Protein AF-A0A094KIZ7-F1 (afdb_monomer_lite)

Secondary structure (DSSP, 8-state):
--PPPPPS-TT------SSPP---------SPPP----HHHHHHHHHHHHHHHHHHHHHSPP-STT----EEEEEEB-TT--HHHHHHHHHHHH-PEEEEEETTTEEEEEES-TT-HHHHHHHHHHHH-SPBPTTTSSBPS--TTGGGGGB-GGG-EE--SGGG--HHHHHHH-TTSTTS-TTS-----------SSHHHHHHHHHHHHHHHHHTPPTT-----

pLDDT: mean 80.44, std 15.47, range [33.44, 98.19]

Sequence (224 aa):
MANGPESAYPHLPLLREERSAERRKKKGFSGNRPDRGDRSVFSPQLEAAAERLITECKSRPVPCQGVQPHLVFRIPYAEGASAEQLIESLQRQTGLEIVSVEPDNAVVAFRTDVDLQEFNSAIDTYKKGPRIKPKTGMPYLSTQMDFLEYIEPERMCLWKKEDRIGSRLMELIGPSGARIGMAERYVVEVELWHPGGTERASSFLNDVRHLVETDRREGERVLV

Foldseek 3Di:
DDDDDDDPDPPDPPDDDPDDPDPPPDDDWFFDQDCQDDLVRNLVLLVVLLVVQLVVQVPDPQLDPPDQDWFKKKWAFDPRTDPVVLQVLCVVQQVWDWDDQDPRRITITIDRDSNSVRNNVLSVVVSVPFDQDPVPRHGDPHDSSSSCSRTDSVPMDTCDPLNVQDPVNCVVQNSNSVNVPPPDDDDDDDDDDQPPDPVVNVVVVVRVVVSCVVPDDPPDDDDD

Radius of gyration: 24.17 Å; chains: 1; bounding box: 70×40×62 Å

Structure (mmCIF, N/CA/C/O backbone):
data_AF-A0A094KIZ7-F1
#
_entry.id   AF-A0A094KIZ7-F1
#
loop_
_atom_site.group_PDB
_atom_site.id
_atom_site.type_symbol
_atom_site.label_atom_id
_atom_site.label_alt_id
_atom_site.label_comp_id
_atom_site.label_asym_id
_atom_site.label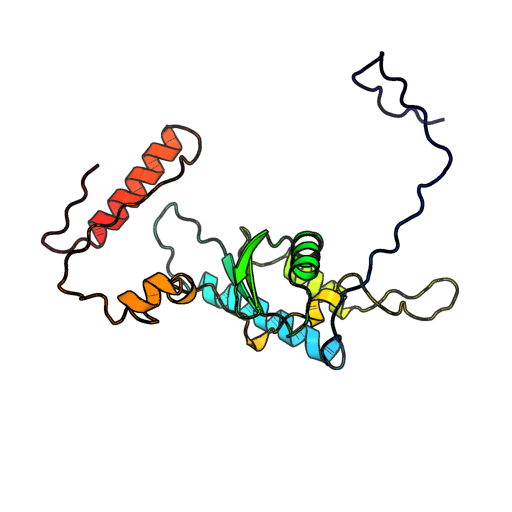_entity_id
_atom_site.label_seq_id
_atom_site.pdbx_PDB_ins_code
_atom_site.Cartn_x
_atom_site.Cartn_y
_atom_site.Cartn_z
_atom_site.occupancy
_atom_site.B_iso_or_equiv
_atom_site.auth_seq_id
_atom_site.auth_comp_id
_atom_site.auth_asym_id
_atom_site.auth_atom_id
_atom_site.pdbx_PDB_model_num
ATOM 1 N N . MET A 1 1 ? 41.593 22.708 -5.404 1.00 33.44 1 MET A N 1
ATOM 2 C CA . MET A 1 1 ? 41.810 22.367 -3.983 1.00 33.44 1 MET A CA 1
ATOM 3 C C . MET A 1 1 ? 40.535 22.737 -3.249 1.00 33.44 1 MET A C 1
ATOM 5 O O . MET A 1 1 ? 40.178 23.904 -3.279 1.00 33.44 1 MET A O 1
ATOM 9 N N . ALA A 1 2 ? 39.790 21.764 -2.729 1.00 34.88 2 ALA A N 1
ATOM 10 C CA . ALA A 1 2 ? 38.530 22.005 -2.027 1.00 34.88 2 ALA A CA 1
ATOM 11 C C . ALA A 1 2 ? 38.592 21.284 -0.678 1.00 34.88 2 ALA A C 1
ATOM 13 O O . ALA A 1 2 ? 38.771 20.066 -0.642 1.00 34.88 2 ALA A O 1
ATOM 14 N N . ASN A 1 3 ? 38.511 22.062 0.401 1.00 38.62 3 ASN A N 1
ATOM 15 C CA . ASN A 1 3 ? 38.530 21.590 1.781 1.00 38.62 3 ASN A CA 1
ATOM 16 C C . ASN A 1 3 ? 37.187 20.926 2.111 1.00 38.62 3 ASN A C 1
ATOM 18 O O . ASN A 1 3 ? 36.134 21.539 1.944 1.00 38.62 3 ASN A O 1
ATOM 22 N N . GLY A 1 4 ? 37.233 19.664 2.543 1.00 44.78 4 GLY A N 1
ATOM 23 C CA . GLY A 1 4 ? 36.089 18.969 3.136 1.00 44.78 4 GLY A CA 1
ATOM 24 C C . GLY A 1 4 ? 35.886 19.380 4.602 1.00 44.78 4 GLY A C 1
ATOM 25 O O . GLY A 1 4 ? 36.808 19.932 5.200 1.00 44.78 4 GLY A O 1
ATOM 26 N N . PRO A 1 5 ? 34.696 19.133 5.178 1.00 48.91 5 PRO A N 1
ATOM 27 C CA . PRO A 1 5 ? 34.354 19.588 6.521 1.00 48.91 5 PRO A CA 1
ATOM 28 C C . PRO A 1 5 ? 35.201 18.872 7.584 1.00 48.91 5 PRO A C 1
ATOM 30 O O . PRO A 1 5 ? 35.292 17.643 7.598 1.00 48.91 5 PRO A O 1
ATOM 33 N N . GLU A 1 6 ? 35.825 19.664 8.458 1.00 51.62 6 GLU A N 1
ATOM 34 C CA . GLU A 1 6 ? 36.599 19.217 9.618 1.00 51.62 6 GLU A CA 1
ATOM 35 C C . GLU A 1 6 ? 35.746 18.347 10.552 1.00 51.62 6 GLU A C 1
ATOM 37 O O . GLU A 1 6 ? 34.624 18.691 10.921 1.00 51.62 6 GLU A O 1
ATOM 42 N N . SER A 1 7 ? 36.289 17.179 10.899 1.00 51.28 7 SER A N 1
ATOM 43 C CA . SER A 1 7 ? 35.605 16.140 11.664 1.00 51.28 7 SER A CA 1
ATOM 44 C C . SER A 1 7 ? 35.677 16.405 13.170 1.00 51.28 7 SER A C 1
ATOM 46 O O . SER A 1 7 ? 36.729 16.768 13.695 1.00 51.28 7 SER A O 1
ATOM 48 N N . ALA A 1 8 ? 34.579 16.132 13.874 1.00 55.69 8 ALA A N 1
ATOM 49 C CA . ALA A 1 8 ? 34.400 16.310 15.315 1.00 55.69 8 ALA A CA 1
ATOM 50 C C . ALA A 1 8 ? 35.270 15.407 16.226 1.00 55.69 8 ALA A C 1
ATOM 52 O O . ALA A 1 8 ? 35.048 15.384 17.434 1.00 55.69 8 ALA A O 1
ATOM 53 N N . TYR A 1 9 ? 36.257 14.669 15.701 1.00 60.81 9 TYR A N 1
ATOM 54 C CA . TYR A 1 9 ? 37.086 13.748 16.492 1.00 60.81 9 TYR A CA 1
ATOM 55 C C . TYR A 1 9 ? 38.559 13.764 16.037 1.00 60.81 9 TYR A C 1
ATOM 57 O O . TYR A 1 9 ? 38.965 12.941 15.217 1.00 60.81 9 TYR A O 1
ATOM 65 N N . PRO A 1 10 ? 39.402 14.664 16.583 1.00 61.09 10 PRO A N 1
ATOM 66 C CA . PRO A 1 10 ? 40.800 14.834 16.158 1.00 61.09 10 PRO A CA 1
ATOM 67 C C . PRO A 1 10 ? 41.722 13.637 16.458 1.00 61.09 10 PRO A C 1
ATOM 69 O O . PRO A 1 10 ? 42.856 13.606 15.991 1.00 61.09 10 PRO A O 1
ATOM 72 N N . HIS A 1 11 ? 41.258 12.644 17.222 1.00 67.75 11 HIS A N 1
ATOM 73 C CA . HIS A 1 11 ? 42.015 11.434 17.564 1.00 67.75 11 HIS A CA 1
ATOM 74 C C . HIS A 1 11 ? 41.743 10.245 16.628 1.00 67.75 11 HIS A C 1
ATOM 76 O O . HIS A 1 11 ? 42.352 9.191 16.798 1.00 67.75 11 HIS A O 1
ATOM 82 N N . LEU A 1 12 ? 40.839 10.390 15.653 1.00 52.38 12 LEU A N 1
ATOM 83 C CA . LEU A 1 12 ? 40.507 9.334 14.701 1.00 52.38 12 LEU A CA 1
ATOM 84 C C . LEU A 1 12 ? 40.938 9.765 13.287 1.00 52.38 12 LEU A C 1
ATOM 86 O O . LEU A 1 12 ? 40.145 10.359 12.555 1.00 52.38 12 LEU A O 1
ATOM 90 N N . PRO A 1 13 ? 42.196 9.521 12.872 1.00 61.00 13 PRO A N 1
ATOM 91 C CA . PRO A 1 13 ? 42.619 9.821 11.511 1.00 61.00 13 PRO A CA 1
ATOM 92 C C . PRO A 1 13 ? 41.894 8.879 10.543 1.00 61.00 13 PRO A C 1
ATOM 94 O O . PRO A 1 13 ? 42.267 7.718 10.375 1.00 61.00 13 PRO A O 1
ATOM 97 N N . LEU A 1 14 ? 40.827 9.372 9.912 1.00 60.97 14 LEU A N 1
ATOM 98 C CA . LEU A 1 14 ? 40.127 8.656 8.849 1.00 60.97 14 LEU A CA 1
ATOM 99 C C . LEU A 1 14 ? 41.016 8.645 7.600 1.00 60.97 14 LEU A C 1
ATOM 101 O O . LEU A 1 14 ? 41.070 9.614 6.841 1.00 60.97 14 LEU A O 1
ATOM 105 N N . LEU A 1 15 ? 41.741 7.547 7.398 1.00 64.50 15 LEU A N 1
ATOM 106 C CA . LEU A 1 15 ? 42.527 7.321 6.190 1.00 64.50 15 LEU A CA 1
ATOM 107 C C . LEU A 1 15 ? 41.583 6.980 5.033 1.00 64.50 15 LEU A C 1
ATOM 109 O O . LEU A 1 15 ? 40.761 6.069 5.123 1.00 64.50 15 LEU A O 1
ATOM 113 N N . ARG A 1 16 ? 41.691 7.734 3.937 1.00 51.69 16 ARG A N 1
ATOM 114 C CA . ARG A 1 16 ? 40.896 7.504 2.730 1.00 51.69 16 ARG A CA 1
ATOM 115 C C . ARG A 1 16 ? 41.417 6.256 2.022 1.00 51.69 16 ARG A C 1
ATOM 117 O O . ARG A 1 16 ? 42.537 6.248 1.523 1.00 51.69 16 ARG A O 1
ATOM 124 N N . GLU A 1 17 ? 40.602 5.213 1.976 1.00 61.97 17 GLU A N 1
ATOM 125 C CA . GLU A 1 17 ? 40.929 3.979 1.267 1.00 61.97 17 GLU A CA 1
ATOM 126 C C . GLU A 1 17 ? 40.871 4.221 -0.255 1.00 61.97 17 GLU A C 1
ATOM 128 O O . GLU A 1 17 ? 39.842 4.635 -0.791 1.00 61.97 17 GLU A O 1
ATOM 133 N N . GLU A 1 18 ? 41.986 4.016 -0.969 1.00 62.28 18 GLU A N 1
ATOM 134 C CA . GLU A 1 18 ? 42.069 4.255 -2.426 1.00 62.28 18 GLU A CA 1
ATOM 135 C C . GLU A 1 18 ? 41.349 3.184 -3.259 1.00 62.28 18 GLU A C 1
ATOM 137 O O . GLU A 1 18 ? 41.090 3.370 -4.451 1.00 62.28 18 GLU A O 1
ATOM 142 N N . ARG A 1 19 ? 40.995 2.052 -2.645 1.00 46.03 19 ARG A N 1
ATOM 143 C CA . ARG A 1 19 ? 40.239 0.989 -3.302 1.00 46.03 19 ARG A CA 1
ATOM 144 C C . ARG A 1 19 ? 38.755 1.198 -3.050 1.00 46.03 19 ARG A C 1
ATOM 146 O O . ARG A 1 19 ? 38.287 1.134 -1.921 1.00 46.03 19 ARG A O 1
ATOM 153 N N . SER A 1 20 ? 37.995 1.391 -4.127 1.00 53.28 20 SER A N 1
ATOM 154 C CA . SER A 1 20 ? 36.547 1.197 -4.053 1.00 53.28 20 SER A CA 1
ATOM 155 C C . SER A 1 20 ? 36.292 -0.248 -3.632 1.00 53.28 20 SER A C 1
ATOM 157 O O . SER A 1 20 ? 36.734 -1.163 -4.330 1.00 53.28 20 SER A O 1
ATOM 159 N N . ALA A 1 21 ? 35.610 -0.451 -2.502 1.00 53.03 21 ALA A N 1
ATOM 160 C CA . ALA A 1 21 ? 35.197 -1.779 -2.062 1.00 53.03 21 ALA A CA 1
ATOM 161 C C . ALA A 1 21 ? 34.508 -2.524 -3.215 1.00 53.03 21 ALA A C 1
ATOM 163 O O . ALA A 1 21 ? 33.794 -1.906 -4.015 1.00 53.03 21 ALA A O 1
ATOM 164 N N . GLU A 1 22 ? 34.709 -3.843 -3.306 1.00 49.44 22 GLU A N 1
ATOM 165 C CA . GLU A 1 22 ? 34.009 -4.658 -4.296 1.00 49.44 22 GLU A CA 1
ATOM 166 C C . GLU A 1 22 ? 32.507 -4.399 -4.180 1.00 49.44 22 GLU A C 1
ATOM 168 O O . GLU A 1 22 ? 31.854 -4.746 -3.191 1.00 49.44 22 GLU A O 1
ATOM 173 N N . ARG A 1 23 ? 31.947 -3.742 -5.201 1.00 55.97 23 ARG A N 1
ATOM 174 C CA . ARG A 1 23 ? 30.518 -3.470 -5.258 1.00 55.97 23 ARG A CA 1
ATOM 175 C C . ARG A 1 23 ? 29.815 -4.814 -5.362 1.00 55.97 23 ARG A C 1
ATOM 177 O O . ARG A 1 23 ? 29.712 -5.369 -6.457 1.00 55.97 23 ARG A O 1
ATOM 184 N N . ARG A 1 24 ? 29.306 -5.324 -4.234 1.00 55.56 24 ARG A N 1
ATOM 185 C CA . ARG A 1 24 ? 28.417 -6.490 -4.220 1.00 55.56 24 ARG A CA 1
ATOM 186 C C . ARG A 1 24 ? 27.335 -6.238 -5.264 1.00 55.56 24 ARG A C 1
ATOM 188 O O . ARG A 1 24 ? 26.610 -5.241 -5.186 1.00 55.56 24 ARG A O 1
ATOM 195 N N . LYS A 1 25 ? 27.256 -7.101 -6.281 1.00 53.09 25 LYS A N 1
ATOM 196 C CA . LYS A 1 25 ? 26.141 -7.070 -7.229 1.00 53.09 25 LYS A CA 1
ATOM 197 C C . LYS A 1 25 ? 24.882 -7.266 -6.392 1.00 53.09 25 LYS A C 1
ATOM 199 O O . LYS A 1 25 ? 24.672 -8.360 -5.873 1.00 53.09 25 LYS A O 1
ATOM 204 N N . LYS A 1 26 ? 24.078 -6.209 -6.214 1.00 53.78 26 LYS A N 1
ATOM 205 C CA . LYS A 1 26 ? 22.728 -6.362 -5.666 1.00 53.78 26 LYS A CA 1
ATOM 206 C C . LYS A 1 26 ? 22.051 -7.419 -6.532 1.00 53.78 26 LYS A C 1
ATOM 208 O O . LYS A 1 26 ? 21.986 -7.249 -7.752 1.00 53.78 26 LYS A O 1
ATOM 213 N N . LYS A 1 27 ? 21.645 -8.535 -5.920 1.00 52.28 27 LYS A N 1
ATOM 214 C CA . LYS A 1 27 ? 20.792 -9.506 -6.600 1.00 52.28 27 LYS A CA 1
ATOM 215 C C . LYS A 1 27 ? 19.561 -8.728 -7.065 1.00 52.28 27 LYS A C 1
ATOM 217 O O . LYS A 1 27 ? 19.042 -7.907 -6.308 1.00 52.28 27 LYS A O 1
ATOM 222 N N . GLY A 1 28 ? 19.171 -8.911 -8.325 1.00 54.75 28 GLY A N 1
ATOM 223 C CA . GLY A 1 28 ? 17.897 -8.384 -8.807 1.00 54.75 28 GLY A CA 1
ATOM 224 C C . GLY A 1 28 ? 16.742 -8.955 -7.984 1.00 54.75 28 GLY A C 1
ATOM 225 O O . GLY A 1 28 ? 16.955 -9.804 -7.112 1.00 54.75 28 GLY A O 1
ATOM 226 N N . PHE A 1 29 ? 15.529 -8.496 -8.269 1.00 61.88 29 PHE A N 1
ATOM 227 C CA . PHE A 1 29 ? 14.339 -9.111 -7.697 1.00 61.88 29 PHE A CA 1
ATOM 228 C C . PHE A 1 29 ? 14.369 -10.627 -7.945 1.00 61.88 29 PHE A C 1
ATOM 230 O O . PHE A 1 29 ? 14.520 -11.065 -9.086 1.00 61.88 29 PHE A O 1
ATOM 237 N N . SER A 1 30 ? 14.335 -11.421 -6.877 1.00 56.47 30 SER A N 1
ATOM 238 C CA . SER A 1 30 ? 14.225 -12.873 -6.948 1.00 56.47 30 SER A CA 1
ATOM 239 C C . SER A 1 30 ? 12.752 -13.244 -7.085 1.00 56.47 30 SER A C 1
ATOM 241 O O . SER A 1 30 ? 11.931 -12.761 -6.307 1.00 56.47 30 SER A O 1
ATOM 243 N N . GLY A 1 31 ? 12.446 -14.090 -8.068 1.00 62.38 31 GLY A N 1
ATOM 244 C CA . GLY A 1 31 ? 11.089 -14.496 -8.441 1.00 62.38 31 GLY A CA 1
ATOM 245 C C . GLY A 1 31 ? 10.880 -14.337 -9.947 1.00 62.38 31 GLY A C 1
ATOM 246 O O . GLY A 1 31 ? 11.499 -13.471 -10.575 1.00 62.38 31 GLY A O 1
ATOM 247 N N . ASN A 1 32 ? 10.035 -15.178 -10.546 1.00 70.25 32 ASN A N 1
ATOM 248 C CA . ASN A 1 32 ? 9.650 -14.998 -11.944 1.00 70.25 32 ASN A CA 1
ATOM 249 C C . ASN A 1 32 ? 8.912 -13.664 -12.063 1.00 70.25 32 ASN A C 1
ATOM 251 O O . ASN A 1 32 ? 7.931 -13.426 -11.364 1.00 70.25 32 ASN A O 1
ATOM 255 N N . ARG A 1 33 ? 9.423 -12.775 -12.916 1.00 81.88 33 ARG A N 1
ATOM 256 C CA . ARG A 1 33 ? 8.765 -11.506 -13.223 1.00 81.88 33 ARG A CA 1
ATOM 257 C C . ARG A 1 33 ? 7.378 -11.813 -13.807 1.00 81.88 33 ARG A C 1
ATOM 259 O O . ARG A 1 33 ? 7.330 -12.563 -14.785 1.00 81.88 33 ARG A O 1
ATOM 266 N N . PRO A 1 34 ? 6.287 -11.281 -13.230 1.00 88.44 34 PRO A N 1
ATOM 267 C CA . PRO A 1 34 ? 4.955 -11.470 -13.788 1.00 88.44 34 PRO A CA 1
ATOM 268 C C . PRO A 1 34 ? 4.882 -10.926 -15.213 1.00 88.44 34 PRO A C 1
ATOM 270 O O . PRO A 1 34 ? 5.514 -9.915 -15.525 1.00 88.44 34 PRO A O 1
ATOM 273 N N . ASP A 1 35 ? 4.098 -11.575 -16.071 1.00 89.50 35 ASP A N 1
ATOM 274 C CA . ASP A 1 35 ? 3.791 -11.012 -17.381 1.00 89.50 35 ASP A CA 1
ATOM 275 C C . ASP A 1 35 ? 2.759 -9.894 -17.213 1.00 89.50 35 ASP A C 1
ATOM 277 O O . ASP A 1 35 ? 1.584 -10.134 -16.935 1.00 89.50 35 ASP A O 1
ATOM 281 N N . ARG A 1 36 ? 3.230 -8.654 -17.330 1.00 91.69 36 ARG A N 1
ATOM 282 C CA . ARG A 1 36 ? 2.403 -7.444 -17.267 1.00 91.69 36 ARG A CA 1
ATOM 283 C C . ARG A 1 36 ? 2.153 -6.836 -18.648 1.00 91.69 36 ARG A C 1
ATOM 285 O O . ARG A 1 36 ? 1.544 -5.770 -18.738 1.00 91.69 36 ARG A O 1
ATOM 292 N N . GLY A 1 37 ? 2.627 -7.485 -19.713 1.00 89.50 37 GLY A N 1
ATOM 293 C CA . GLY A 1 37 ? 2.704 -6.885 -21.038 1.00 89.50 37 GLY A CA 1
ATOM 294 C C . GLY A 1 37 ? 3.580 -5.628 -21.057 1.00 89.50 37 GLY A C 1
ATOM 295 O O . GLY A 1 37 ? 4.563 -5.505 -20.322 1.00 89.50 37 GLY A O 1
ATOM 296 N N . ASP A 1 38 ? 3.221 -4.678 -21.918 1.00 91.12 38 ASP A N 1
ATOM 297 C CA . ASP A 1 38 ? 3.955 -3.423 -22.051 1.00 91.12 38 ASP A CA 1
ATOM 298 C C . ASP A 1 38 ? 3.691 -2.460 -20.888 1.00 91.12 38 ASP A C 1
ATOM 300 O O . ASP A 1 38 ? 2.593 -2.366 -20.337 1.00 91.12 38 ASP A O 1
ATOM 304 N N . ARG A 1 39 ? 4.688 -1.624 -20.577 1.00 92.81 39 ARG A N 1
ATOM 305 C CA . ARG A 1 39 ? 4.575 -0.588 -19.533 1.00 92.81 39 ARG A CA 1
ATOM 306 C C . ARG A 1 39 ? 3.417 0.374 -19.770 1.00 92.81 39 ARG A C 1
ATOM 308 O O . ARG A 1 39 ? 2.823 0.852 -18.812 1.00 92.81 39 ARG A O 1
ATOM 315 N N . SER A 1 40 ? 3.102 0.654 -21.035 1.00 91.62 40 SER A N 1
ATOM 316 C CA . SER A 1 40 ? 1.965 1.487 -21.439 1.00 91.62 40 SER A CA 1
ATOM 317 C C . SER A 1 40 ? 0.611 0.853 -21.117 1.00 91.62 40 SER A C 1
ATOM 319 O O . SER A 1 40 ? -0.377 1.574 -21.027 1.00 91.62 40 SER A O 1
ATOM 321 N N . VAL A 1 41 ? 0.564 -0.469 -20.936 1.00 94.25 41 VAL A N 1
ATOM 322 C CA . VAL A 1 41 ? -0.630 -1.234 -20.557 1.00 94.25 41 VAL A CA 1
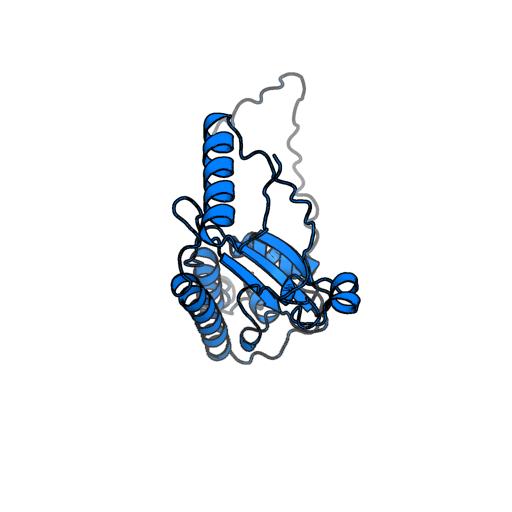ATOM 323 C C . VAL A 1 41 ? -0.720 -1.383 -19.041 1.00 94.25 41 VAL A C 1
ATOM 325 O O . VAL A 1 41 ? -1.812 -1.291 -18.481 1.00 94.25 41 VAL A O 1
ATOM 328 N N . PHE A 1 42 ? 0.412 -1.587 -18.365 1.00 96.62 42 PHE A N 1
ATOM 329 C CA . PHE A 1 42 ? 0.429 -1.814 -16.922 1.00 96.62 42 PHE A CA 1
ATOM 330 C C . PHE A 1 42 ? 0.420 -0.524 -16.089 1.00 96.62 42 PHE A C 1
ATOM 332 O O . PHE A 1 42 ? -0.258 -0.467 -15.065 1.00 96.62 42 PHE A O 1
ATOM 339 N N . SER A 1 43 ? 1.103 0.546 -16.523 1.00 96.88 43 SER A N 1
ATOM 340 C CA . SER A 1 43 ? 1.133 1.802 -15.754 1.00 96.88 43 SER A CA 1
ATOM 341 C C . SER A 1 43 ? -0.261 2.395 -15.509 1.00 96.88 43 SER A C 1
ATOM 343 O O . SER A 1 43 ? -0.521 2.768 -14.367 1.00 96.88 43 SER A O 1
ATOM 345 N N . PRO A 1 44 ? -1.202 2.407 -16.480 1.00 97.81 44 PRO A N 1
ATOM 346 C CA . PRO A 1 44 ? -2.557 2.896 -16.229 1.00 97.81 44 PRO A CA 1
ATOM 347 C C . PRO A 1 44 ? -3.320 2.080 -15.176 1.00 97.81 44 PRO A C 1
ATOM 349 O O . PRO A 1 44 ? -4.201 2.616 -14.510 1.00 97.81 44 PRO A O 1
ATOM 352 N N . GLN A 1 45 ? -2.990 0.797 -14.989 1.00 98.12 45 GLN A N 1
ATOM 353 C CA . GLN A 1 45 ? -3.617 -0.040 -13.958 1.00 98.12 45 GLN A CA 1
ATOM 354 C C . GLN A 1 45 ? -3.157 0.376 -12.558 1.00 98.12 45 GLN A C 1
ATOM 356 O O . GLN A 1 45 ? -3.981 0.476 -11.648 1.00 98.12 45 GLN A O 1
ATOM 361 N N . LEU A 1 46 ? -1.861 0.671 -12.400 1.00 98.06 46 LEU A N 1
ATOM 362 C CA . LEU A 1 46 ? -1.296 1.218 -11.163 1.00 98.06 46 LEU A CA 1
ATOM 363 C C . LEU A 1 46 ? -1.846 2.620 -10.868 1.00 98.06 46 LEU A C 1
ATOM 365 O O . LEU A 1 46 ? -2.265 2.876 -9.741 1.00 98.06 46 LEU A O 1
ATOM 369 N N . GLU A 1 47 ? -1.899 3.496 -11.879 1.00 98.00 47 GLU A N 1
ATOM 370 C CA . GLU A 1 47 ? -2.482 4.846 -11.777 1.00 98.00 47 GLU A CA 1
ATOM 371 C C . GLU A 1 47 ? -3.945 4.758 -11.307 1.00 98.00 47 GLU A C 1
ATOM 373 O O . GLU A 1 47 ? -4.334 5.389 -10.324 1.00 98.00 47 GLU A O 1
ATOM 378 N N . ALA A 1 48 ? -4.747 3.896 -11.941 1.00 98.19 48 ALA A N 1
ATOM 379 C CA . ALA A 1 48 ? -6.139 3.687 -11.559 1.00 98.19 48 ALA A CA 1
ATOM 380 C C . ALA A 1 48 ? -6.285 3.095 -10.148 1.00 98.19 48 ALA A C 1
ATOM 382 O O . ALA A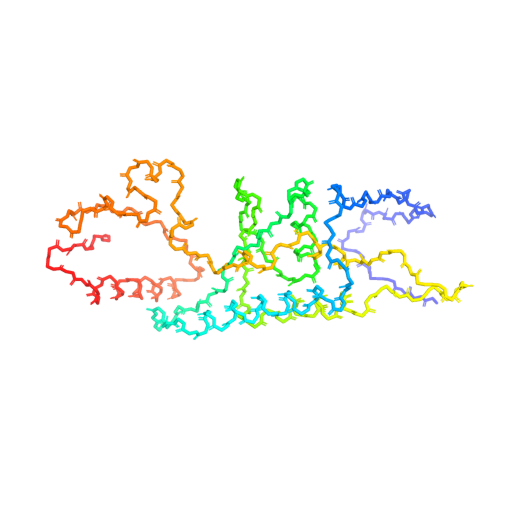 1 48 ? -7.248 3.410 -9.452 1.00 98.19 48 ALA A O 1
ATOM 383 N N . ALA A 1 49 ? -5.374 2.219 -9.718 1.00 97.94 49 ALA A N 1
ATOM 384 C CA . ALA A 1 49 ? -5.387 1.673 -8.364 1.00 97.94 49 ALA A CA 1
ATOM 385 C C . ALA A 1 49 ? -5.094 2.750 -7.314 1.00 97.94 49 ALA A C 1
ATOM 387 O O . ALA A 1 49 ? -5.848 2.860 -6.348 1.00 97.94 49 ALA A O 1
ATOM 388 N N . ALA A 1 50 ? -4.069 3.577 -7.531 1.00 97.06 50 ALA A N 1
ATOM 389 C CA . ALA A 1 50 ? -3.758 4.706 -6.659 1.00 97.06 50 ALA A CA 1
ATOM 390 C C . ALA A 1 50 ? -4.944 5.679 -6.568 1.00 97.06 50 ALA A C 1
ATOM 392 O O . ALA A 1 50 ? -5.394 5.989 -5.467 1.00 97.06 50 ALA A O 1
ATOM 393 N N . GLU A 1 51 ? -5.523 6.076 -7.704 1.00 97.31 51 GLU A N 1
ATOM 394 C CA . GLU A 1 51 ? -6.655 7.009 -7.740 1.00 97.31 51 GLU A CA 1
ATOM 395 C C . GLU A 1 51 ? -7.887 6.469 -7.000 1.00 97.31 51 GLU A C 1
ATOM 397 O O . GLU A 1 51 ? -8.555 7.210 -6.275 1.00 97.31 51 GLU A O 1
ATOM 402 N N . ARG A 1 52 ? -8.167 5.160 -7.110 1.00 96.75 52 ARG A N 1
ATOM 403 C CA . ARG A 1 52 ? -9.242 4.519 -6.334 1.00 96.75 52 ARG A CA 1
ATOM 404 C C . ARG A 1 52 ? -9.004 4.636 -4.831 1.00 96.75 52 ARG A C 1
ATOM 406 O O . ARG A 1 52 ? -9.941 4.973 -4.113 1.00 96.75 52 ARG A O 1
ATOM 413 N N . LEU A 1 53 ? -7.781 4.389 -4.354 1.00 95.69 53 LEU A N 1
ATOM 414 C CA . LEU A 1 53 ? -7.442 4.505 -2.929 1.00 95.69 53 LEU A CA 1
ATOM 415 C C . LEU A 1 53 ? -7.590 5.946 -2.432 1.00 95.69 53 LEU A C 1
ATOM 417 O O . LEU A 1 53 ? -8.171 6.170 -1.371 1.00 95.69 53 LEU A O 1
ATOM 421 N N . ILE A 1 54 ? -7.103 6.913 -3.215 1.00 93.81 54 ILE A N 1
ATOM 422 C CA . ILE A 1 54 ? -7.189 8.346 -2.906 1.00 93.81 54 ILE A CA 1
ATOM 423 C C . ILE A 1 54 ? -8.657 8.770 -2.821 1.00 93.81 54 ILE A C 1
ATOM 425 O O . ILE A 1 54 ? -9.079 9.365 -1.827 1.00 93.81 54 ILE A O 1
ATOM 429 N N . THR A 1 55 ? -9.449 8.428 -3.839 1.00 93.75 55 THR A N 1
ATOM 430 C CA . THR A 1 55 ? -10.876 8.756 -3.905 1.00 93.75 55 THR A CA 1
ATOM 431 C C . THR A 1 55 ? -11.650 8.109 -2.758 1.00 93.75 55 THR A C 1
ATOM 433 O O . THR A 1 55 ? -12.403 8.795 -2.065 1.00 93.75 55 THR A O 1
ATOM 436 N N . GLU A 1 56 ? -11.442 6.812 -2.501 1.00 91.88 56 GLU A N 1
ATOM 437 C CA . GLU A 1 56 ? -12.098 6.112 -1.393 1.00 91.88 56 GLU A CA 1
ATOM 438 C C . GLU A 1 56 ? -11.724 6.757 -0.051 1.00 91.88 56 GLU A C 1
ATOM 440 O O . GLU A 1 56 ? -12.607 7.014 0.766 1.00 91.88 56 GLU A O 1
ATOM 445 N N . CYS A 1 57 ? -10.450 7.100 0.165 1.00 88.69 57 CYS A N 1
ATOM 446 C CA . CYS A 1 57 ? -9.987 7.703 1.414 1.00 88.69 57 CYS A CA 1
ATOM 447 C C . CYS A 1 57 ? -10.598 9.089 1.637 1.00 88.69 57 CYS A C 1
ATOM 449 O O . CYS A 1 57 ? -11.084 9.372 2.730 1.00 88.69 57 CYS A O 1
ATOM 451 N N . LYS A 1 58 ? -10.629 9.933 0.598 1.00 87.06 58 LYS A N 1
ATOM 452 C CA . LYS A 1 58 ? -11.222 11.280 0.654 1.00 87.06 58 LYS A CA 1
ATOM 453 C C . LYS A 1 58 ? -12.743 11.264 0.813 1.00 87.06 58 LYS A C 1
ATOM 455 O O . LYS A 1 58 ? -13.304 12.219 1.337 1.00 87.06 58 LYS A O 1
ATOM 460 N N . SER A 1 59 ? -13.409 10.195 0.373 1.00 87.44 59 SER A N 1
ATOM 461 C CA . SER A 1 59 ? -14.861 10.031 0.527 1.00 87.44 59 SER A CA 1
ATOM 462 C C . SER A 1 59 ? -15.292 9.629 1.942 1.00 87.44 59 SER A C 1
ATOM 464 O O . SER A 1 59 ? -16.477 9.717 2.270 1.00 87.44 59 SER A O 1
ATOM 466 N N . ARG A 1 60 ? -14.355 9.177 2.789 1.00 81.50 60 ARG A N 1
ATOM 467 C CA . ARG A 1 60 ? -14.667 8.759 4.159 1.00 81.50 60 ARG A CA 1
ATOM 468 C C . ARG A 1 60 ? -14.971 9.982 5.031 1.00 81.50 60 ARG A C 1
ATOM 470 O O . ARG A 1 60 ? -14.247 10.976 4.952 1.00 81.50 60 ARG A O 1
ATOM 477 N N . PRO A 1 61 ? -15.998 9.914 5.897 1.00 73.75 61 PRO A N 1
ATOM 478 C CA . PRO A 1 61 ? -16.237 10.952 6.889 1.00 73.75 61 PRO A CA 1
ATOM 479 C C . PRO A 1 61 ? -14.992 11.154 7.755 1.00 73.75 61 PRO A C 1
ATOM 481 O O . PRO A 1 61 ? -14.356 10.181 8.168 1.00 73.75 61 PRO A O 1
ATOM 484 N N . VAL A 1 62 ? -14.648 12.410 8.040 1.00 69.19 62 VAL A N 1
ATOM 485 C CA . VAL A 1 62 ? -13.558 12.721 8.970 1.00 69.19 62 VAL A CA 1
ATOM 486 C C . VAL A 1 62 ? -13.964 12.201 10.360 1.00 69.19 62 VAL A C 1
ATOM 488 O O . VAL A 1 62 ? -15.017 12.617 10.844 1.00 69.19 62 VAL A O 1
ATOM 491 N N . PRO A 1 63 ? -13.182 11.300 10.995 1.00 60.78 63 PRO A N 1
ATOM 492 C CA . PRO A 1 63 ? -13.611 10.580 12.200 1.00 60.78 63 PRO A CA 1
ATOM 493 C C . PRO A 1 63 ? -13.969 11.489 13.383 1.00 60.78 63 PRO A C 1
ATOM 495 O O . PRO A 1 63 ? -14.873 11.168 14.144 1.00 60.78 63 PRO A O 1
ATOM 498 N N . CYS A 1 64 ? -13.280 12.623 13.522 1.00 61.69 64 CYS A N 1
ATOM 499 C CA . CYS A 1 64 ? -13.599 13.721 14.434 1.00 61.69 64 CYS A CA 1
ATOM 500 C C . CYS A 1 64 ? -12.655 14.904 14.161 1.00 61.69 64 CYS A C 1
ATOM 502 O O . CYS A 1 64 ? -11.662 14.785 13.435 1.00 61.69 64 CYS A O 1
ATOM 504 N N . GLN A 1 65 ? -12.956 16.064 14.744 1.00 56.03 65 GLN A N 1
ATOM 505 C CA . GLN A 1 65 ? -12.060 17.217 14.702 1.00 56.03 65 GLN A CA 1
ATOM 506 C C . GLN A 1 65 ? -10.739 16.854 15.408 1.00 56.03 65 GLN A C 1
ATOM 508 O O . GLN A 1 65 ? -10.763 16.356 16.524 1.00 56.03 65 GLN A O 1
ATOM 513 N N . GLY A 1 66 ? -9.594 17.056 14.747 1.00 55.91 66 GLY A N 1
ATOM 514 C CA . GLY A 1 66 ? -8.268 16.737 15.304 1.00 55.91 66 GLY A CA 1
ATOM 515 C C . GLY A 1 66 ? -7.672 15.390 14.872 1.00 55.91 66 GLY A C 1
ATOM 516 O O . GLY A 1 66 ? -6.450 15.248 14.892 1.00 55.91 66 GLY A O 1
ATOM 517 N N . VAL A 1 67 ? -8.476 14.441 14.378 1.00 61.69 67 VAL A N 1
ATOM 518 C CA . VAL A 1 67 ? -7.962 13.190 13.793 1.00 61.69 67 VAL A CA 1
ATOM 519 C C . VAL A 1 67 ? -7.746 13.371 12.295 1.00 61.69 67 VAL A C 1
ATOM 521 O O . VAL A 1 67 ? -8.696 13.485 11.521 1.00 61.69 67 VAL A O 1
ATOM 524 N N . GLN A 1 68 ? -6.480 13.382 11.876 1.00 64.81 68 GLN A N 1
ATOM 525 C CA . GLN A 1 68 ? -6.118 13.365 10.460 1.00 64.81 68 GLN A CA 1
ATOM 526 C C . GLN A 1 68 ? -6.131 11.917 9.955 1.00 64.81 68 GLN A C 1
ATOM 528 O O . GLN A 1 68 ? -5.318 11.113 10.414 1.00 64.81 68 GLN A O 1
ATOM 533 N N . PRO A 1 69 ? -7.040 11.547 9.036 1.00 66.56 69 PRO A N 1
ATOM 534 C CA . PRO A 1 69 ? -7.037 10.208 8.474 1.00 66.56 69 PRO A CA 1
ATOM 535 C C . PRO A 1 69 ? -5.783 10.033 7.613 1.00 66.56 69 PRO A C 1
ATOM 537 O O . PRO A 1 69 ? -5.647 10.644 6.555 1.00 66.56 69 PRO A O 1
ATOM 540 N N . HIS A 1 70 ? -4.858 9.200 8.079 1.00 79.81 70 HIS A N 1
ATOM 541 C CA . HIS A 1 70 ? -3.737 8.745 7.267 1.00 79.81 70 HIS A CA 1
ATOM 542 C C . HIS A 1 70 ? -4.192 7.677 6.276 1.00 79.81 70 HIS A C 1
ATOM 544 O O . HIS A 1 70 ? -5.139 6.923 6.530 1.00 79.81 70 HIS A O 1
ATOM 550 N N . LEU A 1 71 ? -3.486 7.590 5.153 1.00 88.19 71 LEU A N 1
ATOM 551 C CA . LEU A 1 71 ? -3.778 6.602 4.134 1.00 88.19 71 LEU A CA 1
ATOM 552 C C . LEU A 1 71 ? -3.104 5.280 4.511 1.00 88.19 71 LEU A C 1
ATOM 554 O O . LEU A 1 71 ? -1.880 5.163 4.482 1.00 88.19 71 LEU A O 1
ATOM 558 N N . VAL A 1 72 ? -3.919 4.288 4.874 1.00 91.19 72 VAL A N 1
ATOM 559 C CA . VAL A 1 72 ? -3.464 2.924 5.175 1.00 91.19 72 VAL A CA 1
ATOM 560 C C . VAL A 1 72 ? -4.138 1.951 4.225 1.00 91.19 72 VAL A C 1
ATOM 562 O O . VAL A 1 72 ? -5.368 1.916 4.128 1.00 91.19 72 VAL A O 1
ATOM 565 N N . PHE A 1 73 ? -3.342 1.173 3.502 1.00 95.06 73 PHE A N 1
ATOM 566 C CA . PHE A 1 73 ? -3.832 0.343 2.409 1.00 95.06 73 PHE A CA 1
ATOM 567 C C . PHE A 1 73 ? -2.990 -0.910 2.207 1.00 95.06 73 PHE A C 1
ATOM 569 O O . PHE A 1 73 ? -1.833 -0.989 2.611 1.00 95.06 73 PHE A O 1
ATOM 576 N N . ARG A 1 74 ? -3.605 -1.908 1.581 1.00 95.69 74 ARG A N 1
ATOM 577 C CA . ARG A 1 74 ? -2.978 -3.177 1.229 1.00 95.69 74 ARG A CA 1
ATOM 578 C C . ARG A 1 74 ? -2.379 -3.080 -0.169 1.00 95.69 74 ARG A C 1
ATOM 580 O O . ARG A 1 74 ? -3.033 -2.600 -1.097 1.00 95.69 74 ARG A O 1
ATOM 587 N N . ILE A 1 75 ? -1.168 -3.604 -0.321 1.00 97.25 75 ILE A N 1
ATOM 588 C CA . ILE A 1 75 ? -0.486 -3.796 -1.603 1.00 97.25 75 ILE A CA 1
ATOM 589 C C . ILE A 1 75 ? -0.220 -5.292 -1.762 1.00 97.25 75 ILE A C 1
ATOM 591 O O . ILE A 1 75 ? 0.797 -5.798 -1.276 1.00 97.25 75 ILE A O 1
ATOM 595 N N . PRO A 1 76 ? -1.147 -6.026 -2.394 1.00 96.62 76 PRO A N 1
ATOM 596 C CA . PRO A 1 76 ? -0.916 -7.415 -2.745 1.00 96.62 76 PRO A CA 1
ATOM 597 C C . PRO A 1 76 ? 0.173 -7.514 -3.807 1.00 96.62 76 PRO A C 1
ATOM 599 O O . PRO A 1 76 ? 0.303 -6.636 -4.665 1.00 96.62 76 PRO A O 1
ATOM 602 N N . TYR A 1 77 ? 0.963 -8.577 -3.731 1.00 95.44 77 TYR A N 1
ATOM 603 C CA . TYR A 1 77 ? 2.071 -8.818 -4.634 1.00 95.44 77 TYR A CA 1
ATOM 604 C C . TYR A 1 77 ? 2.046 -10.228 -5.218 1.00 95.44 77 TYR A C 1
ATOM 606 O O . TYR A 1 77 ? 1.429 -11.146 -4.674 1.00 95.44 77 TYR A O 1
ATOM 614 N N . ALA A 1 78 ? 2.710 -10.367 -6.361 1.00 93.69 78 ALA A N 1
ATOM 615 C CA . ALA A 1 78 ? 2.740 -11.585 -7.147 1.00 93.69 78 ALA A CA 1
ATOM 616 C C . ALA A 1 78 ? 3.312 -12.766 -6.357 1.00 93.69 78 ALA A C 1
ATOM 618 O O . ALA A 1 78 ? 4.274 -12.632 -5.593 1.00 93.69 78 ALA A O 1
ATOM 619 N N . GLU A 1 79 ? 2.747 -13.948 -6.587 1.00 89.62 79 GLU A N 1
ATOM 620 C CA . GLU A 1 79 ? 3.215 -15.179 -5.962 1.00 89.62 79 GLU A CA 1
ATOM 621 C C . GLU A 1 79 ? 4.688 -15.456 -6.312 1.00 89.62 79 GLU A C 1
ATOM 623 O O . GLU A 1 79 ? 5.130 -15.299 -7.452 1.00 89.62 79 GLU A O 1
ATOM 628 N N . GLY A 1 80 ? 5.476 -15.848 -5.307 1.00 85.75 80 GLY A N 1
ATOM 629 C CA . GLY A 1 80 ? 6.909 -16.108 -5.463 1.00 85.75 80 GLY A CA 1
ATOM 630 C C . GLY A 1 80 ? 7.793 -14.855 -5.528 1.00 85.75 80 GLY A C 1
ATOM 631 O O . GLY A 1 80 ? 9.013 -14.991 -5.650 1.00 85.75 80 GLY A O 1
ATOM 632 N N . ALA A 1 81 ? 7.223 -13.649 -5.421 1.00 89.19 81 ALA A N 1
ATOM 633 C CA . ALA A 1 81 ? 7.993 -12.427 -5.217 1.00 89.19 81 ALA A CA 1
ATOM 634 C C . ALA A 1 81 ? 8.576 -12.365 -3.794 1.00 89.19 81 ALA A C 1
ATOM 636 O O . ALA A 1 81 ? 7.948 -12.778 -2.820 1.00 89.19 81 ALA A O 1
ATOM 637 N N . SER A 1 82 ? 9.781 -11.807 -3.656 1.00 90.88 82 SER A N 1
ATOM 638 C CA . SER A 1 82 ? 10.368 -11.546 -2.338 1.00 90.88 82 SER A CA 1
ATOM 639 C C . SER A 1 82 ? 9.709 -10.333 -1.679 1.00 90.88 82 SER A C 1
ATOM 641 O O . SER A 1 82 ? 9.905 -9.197 -2.122 1.00 90.88 82 SER A O 1
ATOM 643 N N . ALA A 1 83 ? 8.989 -10.571 -0.579 1.00 90.19 83 ALA A N 1
ATOM 644 C CA . ALA A 1 83 ? 8.416 -9.512 0.250 1.00 90.19 83 ALA A CA 1
ATOM 645 C C . ALA A 1 83 ? 9.492 -8.516 0.715 1.00 90.19 83 ALA A C 1
ATOM 647 O O . ALA A 1 83 ? 9.314 -7.311 0.586 1.00 90.19 83 ALA A O 1
ATOM 648 N N . GLU A 1 84 ? 10.647 -9.006 1.173 1.00 91.38 84 GLU A N 1
ATOM 649 C CA . GLU A 1 84 ? 11.757 -8.171 1.657 1.00 91.38 84 GLU A CA 1
ATO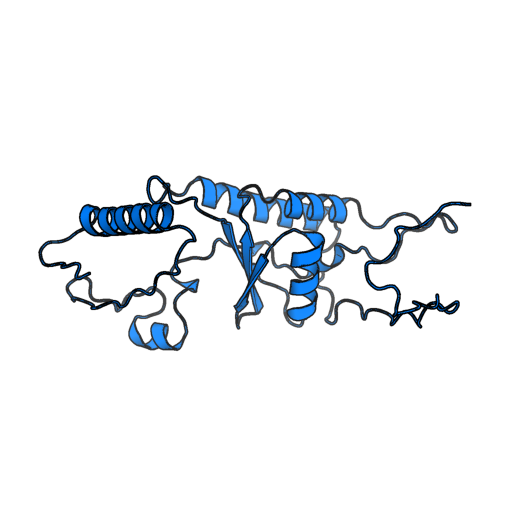M 650 C C . GLU A 1 84 ? 12.262 -7.188 0.589 1.00 91.38 84 GLU A C 1
ATOM 652 O O . GLU A 1 84 ? 12.421 -5.995 0.854 1.00 91.38 84 GLU A O 1
ATOM 657 N N . GLN A 1 85 ? 12.480 -7.664 -0.642 1.00 91.44 85 GLN A N 1
ATOM 658 C CA . GLN A 1 85 ? 12.952 -6.814 -1.740 1.00 91.44 85 GLN A CA 1
ATOM 659 C C . GLN A 1 85 ? 11.891 -5.805 -2.194 1.00 91.44 85 GLN A C 1
ATOM 661 O O . GLN A 1 85 ? 12.233 -4.680 -2.586 1.00 91.44 85 GLN A O 1
ATOM 666 N N . LEU A 1 86 ? 10.614 -6.197 -2.135 1.00 93.25 86 LEU A N 1
ATOM 667 C CA . LEU A 1 86 ? 9.484 -5.317 -2.408 1.00 93.25 86 LEU A CA 1
ATOM 668 C C . LEU A 1 86 ? 9.365 -4.215 -1.373 1.00 93.25 86 LEU A C 1
ATOM 670 O O . LEU A 1 86 ? 9.272 -3.055 -1.762 1.00 93.25 86 LEU A O 1
ATOM 674 N N . ILE A 1 87 ? 9.477 -4.546 -0.093 1.00 93.44 87 ILE A N 1
ATOM 675 C CA . ILE A 1 87 ? 9.471 -3.581 1.006 1.00 93.44 87 ILE A CA 1
ATOM 676 C C . ILE A 1 87 ? 10.623 -2.587 0.849 1.00 93.44 87 ILE A C 1
ATOM 678 O O . ILE A 1 87 ? 10.377 -1.382 0.816 1.00 93.44 87 ILE A O 1
ATOM 682 N N . GLU A 1 88 ? 11.859 -3.068 0.641 1.00 93.44 88 GLU A N 1
ATOM 683 C CA . GLU A 1 88 ? 13.027 -2.193 0.440 1.00 93.44 88 GLU A CA 1
ATOM 684 C C . GLU A 1 88 ? 12.804 -1.227 -0.737 1.00 93.44 88 GLU A C 1
ATOM 686 O O . GLU A 1 88 ? 13.190 -0.056 -0.687 1.00 93.44 88 GLU A O 1
ATOM 691 N N . SER A 1 89 ? 12.195 -1.713 -1.820 1.00 94.81 89 SER A N 1
ATOM 692 C CA . SER A 1 89 ? 11.973 -0.916 -3.027 1.00 94.81 89 SER A CA 1
ATOM 693 C C . SER A 1 89 ? 10.817 0.068 -2.871 1.00 94.81 89 SER A C 1
ATOM 695 O O . SER A 1 89 ? 10.993 1.229 -3.230 1.00 94.81 89 SER A O 1
ATOM 697 N N . LEU A 1 90 ? 9.693 -0.347 -2.280 1.00 95.31 90 LEU A N 1
ATOM 698 C CA . LEU A 1 90 ? 8.563 0.527 -1.963 1.00 95.31 90 LEU A CA 1
ATOM 699 C C . LEU A 1 90 ? 9.020 1.673 -1.059 1.00 95.31 90 LEU A C 1
ATOM 701 O O . LEU A 1 90 ? 8.893 2.834 -1.447 1.00 95.31 90 LEU A O 1
ATOM 705 N N . GLN A 1 91 ? 9.659 1.370 0.072 1.00 93.94 91 GLN A N 1
ATOM 706 C CA . GLN A 1 91 ? 10.114 2.398 1.012 1.00 93.94 91 GLN A CA 1
ATOM 707 C C . GLN A 1 91 ? 11.105 3.371 0.370 1.00 93.94 91 GLN A C 1
ATOM 709 O O . GLN A 1 91 ? 10.992 4.584 0.525 1.00 93.94 91 GLN A O 1
ATOM 714 N N . ARG A 1 92 ? 12.069 2.859 -0.406 1.00 93.81 92 ARG A N 1
ATOM 715 C CA . ARG A 1 92 ? 13.112 3.701 -1.006 1.00 93.81 92 ARG A CA 1
ATOM 716 C C . ARG A 1 92 ? 12.627 4.509 -2.210 1.00 93.81 92 ARG A C 1
ATOM 718 O O . ARG A 1 92 ? 13.252 5.513 -2.534 1.00 93.81 92 ARG A O 1
ATOM 725 N N . GLN A 1 93 ? 11.658 4.017 -2.979 1.00 94.62 93 GLN A N 1
ATOM 726 C CA . GLN A 1 93 ? 11.304 4.601 -4.283 1.00 94.62 93 GLN A CA 1
ATOM 727 C C . GLN A 1 93 ? 9.956 5.322 -4.294 1.00 94.62 93 GLN A C 1
ATOM 729 O O . GLN A 1 93 ? 9.702 6.052 -5.245 1.00 94.62 93 GLN A O 1
ATOM 734 N N . THR A 1 94 ? 9.100 5.108 -3.292 1.00 94.00 94 THR A N 1
ATOM 735 C CA . THR A 1 94 ? 7.705 5.586 -3.327 1.00 94.00 94 THR A CA 1
ATOM 736 C C . THR A 1 94 ? 7.268 6.370 -2.094 1.00 94.00 94 THR A C 1
ATOM 738 O O . THR A 1 94 ? 6.121 6.805 -2.031 1.00 94.00 94 THR A O 1
ATOM 741 N N . GLY A 1 95 ? 8.141 6.495 -1.093 1.00 90.12 95 GLY A N 1
ATOM 742 C CA . GLY A 1 95 ? 7.829 7.150 0.178 1.00 90.12 95 GLY A CA 1
ATOM 743 C C . GLY A 1 95 ? 6.915 6.341 1.104 1.00 90.12 95 GLY A C 1
ATOM 744 O O . GLY A 1 95 ? 6.698 6.728 2.247 1.00 90.12 95 GLY A O 1
ATOM 745 N N . LEU A 1 96 ? 6.373 5.209 0.664 1.00 93.81 96 LEU A N 1
ATOM 746 C CA . LEU A 1 96 ? 5.491 4.402 1.500 1.00 93.81 96 LEU A CA 1
ATOM 747 C C . LEU A 1 96 ? 6.229 3.841 2.716 1.00 93.81 96 LEU A C 1
ATOM 749 O O . LEU A 1 96 ? 7.320 3.291 2.588 1.00 93.81 96 LEU A O 1
ATOM 753 N N . GLU A 1 97 ? 5.611 3.924 3.888 1.00 92.06 97 GLU A N 1
ATOM 754 C CA . GLU A 1 97 ? 6.076 3.218 5.079 1.00 92.06 97 GLU A CA 1
ATOM 755 C C . GLU A 1 97 ? 5.362 1.869 5.149 1.00 92.06 97 GLU A C 1
ATOM 757 O O . GLU A 1 97 ? 4.150 1.801 4.967 1.00 92.06 97 GLU A O 1
ATOM 762 N N . ILE A 1 98 ? 6.089 0.777 5.385 1.00 92.19 98 ILE A N 1
ATOM 763 C CA . ILE A 1 98 ? 5.475 -0.550 5.494 1.00 92.19 98 ILE A CA 1
ATOM 764 C C . ILE A 1 98 ? 5.260 -0.882 6.966 1.00 92.19 98 ILE A C 1
ATOM 766 O O . ILE A 1 98 ? 6.202 -0.847 7.755 1.00 92.19 98 ILE A O 1
ATOM 770 N N . VAL A 1 99 ? 4.016 -1.207 7.310 1.00 87.38 99 VAL A N 1
ATOM 771 C CA . VAL A 1 99 ? 3.565 -1.497 8.676 1.00 87.38 99 VAL A CA 1
ATOM 772 C C . VAL A 1 99 ? 3.643 -2.990 8.974 1.00 87.38 99 VAL A C 1
ATOM 774 O O . VAL A 1 99 ? 4.131 -3.389 10.029 1.00 87.38 99 VAL A O 1
ATOM 777 N N . SER A 1 100 ? 3.173 -3.825 8.047 1.00 86.25 100 SER A N 1
ATOM 778 C CA . SER A 1 100 ? 3.148 -5.280 8.206 1.00 86.25 100 SER A CA 1
ATOM 779 C C . SER A 1 100 ? 3.276 -6.004 6.869 1.00 86.25 100 SER A C 1
ATOM 781 O O . SER A 1 100 ? 3.049 -5.439 5.794 1.00 86.25 100 SER A O 1
ATOM 783 N N . VAL A 1 101 ? 3.641 -7.282 6.959 1.00 89.75 101 VAL A N 1
ATOM 784 C CA . VAL A 1 101 ? 3.560 -8.250 5.864 1.00 89.75 101 VAL A CA 1
ATOM 785 C C . VAL A 1 101 ? 2.490 -9.260 6.230 1.00 89.75 101 VAL A C 1
ATOM 787 O O . VAL A 1 101 ? 2.522 -9.847 7.310 1.00 89.75 101 VAL A O 1
ATOM 790 N N . GLU A 1 102 ? 1.553 -9.453 5.321 1.00 87.44 102 GLU A N 1
ATOM 791 C CA . GLU A 1 102 ? 0.396 -10.312 5.492 1.00 87.44 102 GLU A CA 1
ATOM 792 C C . GLU A 1 102 ? 0.670 -11.701 4.898 1.00 87.44 102 GLU A C 1
ATOM 794 O O . GLU A 1 102 ? 1.406 -11.822 3.910 1.00 87.44 102 GLU A O 1
ATOM 799 N N . PRO A 1 103 ? 0.075 -12.764 5.465 1.00 84.81 103 PRO A N 1
ATOM 800 C CA . PRO A 1 103 ? 0.326 -14.139 5.033 1.00 84.81 103 PRO A CA 1
ATOM 801 C C . PRO A 1 103 ? -0.198 -14.453 3.621 1.00 84.81 103 PRO A C 1
ATOM 803 O O . PRO A 1 103 ? 0.210 -15.449 3.034 1.00 84.81 103 PRO A O 1
ATOM 806 N N . ASP A 1 104 ? -1.083 -13.625 3.059 1.00 87.25 104 ASP A N 1
ATOM 807 C CA . ASP A 1 104 ? -1.700 -13.794 1.736 1.00 87.25 104 ASP A CA 1
ATOM 808 C C . ASP A 1 104 ? -0.953 -13.059 0.605 1.00 87.25 104 ASP A C 1
ATOM 810 O O . ASP A 1 104 ? -1.555 -12.667 -0.401 1.00 87.25 104 ASP A O 1
ATOM 814 N N . ASN A 1 105 ? 0.364 -12.884 0.763 1.00 93.06 105 ASN A N 1
ATOM 815 C CA . ASN A 1 105 ? 1.232 -12.126 -0.139 1.00 93.06 105 ASN A CA 1
ATOM 816 C C . ASN A 1 105 ? 0.772 -10.670 -0.314 1.00 93.06 105 ASN A C 1
ATOM 818 O O . ASN A 1 105 ? 0.592 -10.183 -1.430 1.00 93.06 105 ASN A O 1
ATOM 822 N N . ALA A 1 106 ? 0.571 -9.961 0.796 1.00 93.56 106 ALA A N 1
ATOM 823 C CA . ALA A 1 106 ? 0.326 -8.524 0.779 1.00 93.56 106 ALA A CA 1
ATOM 824 C C . ALA A 1 106 ? 1.222 -7.796 1.778 1.00 93.56 106 ALA A C 1
ATOM 826 O O . ALA A 1 106 ? 1.688 -8.376 2.756 1.00 93.56 106 ALA A O 1
ATOM 827 N N . VAL A 1 107 ? 1.484 -6.518 1.529 1.00 94.06 107 VAL A N 1
ATOM 828 C CA . VAL A 1 107 ? 2.058 -5.617 2.535 1.00 94.06 107 VAL A CA 1
ATOM 829 C C . VAL A 1 107 ? 1.037 -4.551 2.898 1.00 94.06 107 VAL A C 1
ATOM 831 O O . VAL A 1 107 ? 0.292 -4.084 2.033 1.00 94.06 107 VAL A O 1
ATOM 834 N N . VAL A 1 108 ? 0.994 -4.159 4.167 1.00 92.19 108 VAL A N 1
ATOM 835 C CA . VAL A 1 108 ? 0.211 -3.003 4.609 1.00 92.19 108 VAL A CA 1
ATOM 836 C C . VAL A 1 108 ? 1.117 -1.784 4.565 1.00 92.19 108 VAL A C 1
ATOM 838 O O . VAL A 1 108 ? 2.132 -1.724 5.259 1.00 92.19 108 VAL A O 1
ATOM 841 N N . ALA A 1 109 ? 0.751 -0.824 3.725 1.00 93.00 109 ALA A N 1
ATOM 842 C CA . ALA A 1 109 ? 1.447 0.436 3.559 1.00 93.00 109 ALA A CA 1
ATOM 843 C C . ALA A 1 109 ? 0.708 1.562 4.286 1.00 93.00 109 ALA A C 1
ATOM 845 O O . ALA A 1 109 ? -0.523 1.616 4.311 1.00 93.00 109 ALA A O 1
ATOM 846 N N . PHE A 1 110 ? 1.488 2.473 4.847 1.00 89.81 110 PHE A N 1
ATOM 847 C CA . PHE A 1 110 ? 1.072 3.699 5.499 1.00 89.81 110 PHE A CA 1
ATOM 848 C C . PHE A 1 110 ? 1.679 4.893 4.769 1.00 89.81 110 PHE A C 1
ATOM 850 O O . PHE A 1 110 ? 2.843 4.867 4.349 1.00 89.81 110 PHE A O 1
ATOM 857 N N . ARG A 1 111 ? 0.896 5.965 4.653 1.00 88.56 111 ARG A N 1
ATOM 858 C CA . ARG A 1 111 ? 1.396 7.253 4.199 1.00 88.56 111 ARG A CA 1
ATOM 859 C C . ARG A 1 111 ? 0.621 8.416 4.815 1.00 88.56 111 ARG A C 1
ATOM 861 O O . ARG A 1 111 ? -0.603 8.372 4.959 1.00 88.56 111 ARG A O 1
ATOM 868 N N . THR A 1 112 ? 1.355 9.466 5.177 1.00 80.88 112 THR A N 1
ATOM 869 C CA . THR A 1 112 ? 0.786 10.697 5.733 1.00 80.88 112 THR A CA 1
ATOM 870 C C . THR A 1 112 ? 0.178 11.597 4.661 1.00 80.88 112 THR A C 1
ATOM 872 O O . THR A 1 112 ? -0.853 12.211 4.930 1.00 80.88 112 THR A O 1
ATOM 875 N N . ASP A 1 113 ? 0.753 11.655 3.451 1.00 83.56 113 ASP A N 1
ATOM 876 C CA . ASP A 1 113 ? 0.126 12.327 2.311 1.00 83.56 113 ASP A CA 1
ATOM 877 C C . ASP A 1 113 ? -0.925 11.426 1.658 1.00 83.56 113 ASP A C 1
ATOM 879 O O . ASP A 1 113 ? -0.639 10.349 1.137 1.00 83.56 113 ASP A O 1
ATOM 883 N N . VAL A 1 114 ? -2.169 11.899 1.669 1.00 83.12 114 VAL A N 1
ATOM 884 C CA . VAL A 1 114 ? -3.307 11.172 1.091 1.00 83.12 114 VAL A CA 1
ATOM 885 C C . VAL A 1 114 ? -3.251 11.159 -0.440 1.00 83.12 114 VAL A C 1
ATOM 887 O O . VAL A 1 114 ? -3.897 10.321 -1.052 1.00 83.12 114 VAL A O 1
ATOM 890 N N . ASP A 1 115 ? -2.471 12.044 -1.067 1.00 87.25 115 ASP A N 1
ATOM 891 C CA . ASP A 1 115 ? -2.382 12.175 -2.528 1.00 87.25 115 ASP A CA 1
ATOM 892 C C . ASP A 1 115 ? -1.371 11.217 -3.187 1.00 87.25 115 ASP A C 1
ATOM 894 O O . ASP A 1 115 ? -1.268 11.196 -4.416 1.00 87.25 115 ASP A O 1
ATOM 898 N N . LEU A 1 116 ? -0.626 10.427 -2.400 1.00 93.31 116 LEU A N 1
ATOM 899 C CA . LEU A 1 116 ? 0.352 9.445 -2.891 1.00 93.31 116 LEU A CA 1
ATOM 900 C C . LEU A 1 116 ? 1.352 10.030 -3.911 1.00 93.31 116 LEU A C 1
ATOM 902 O O . LEU A 1 116 ? 1.683 9.392 -4.913 1.00 93.31 116 LEU A O 1
ATOM 906 N N . GLN A 1 117 ? 1.848 11.250 -3.685 1.00 93.94 117 GLN A N 1
ATOM 907 C CA . GLN A 1 117 ? 2.602 12.003 -4.701 1.00 93.94 117 GLN A CA 1
ATOM 908 C C . GLN A 1 117 ? 3.883 11.287 -5.154 1.00 93.94 117 GLN A C 1
ATOM 910 O O . GLN A 1 117 ? 4.188 11.222 -6.350 1.00 93.94 117 GLN A O 1
ATOM 915 N N . GLU A 1 118 ? 4.635 10.725 -4.208 1.00 94.88 118 GLU A N 1
ATOM 916 C CA . GLU A 1 118 ? 5.872 9.992 -4.498 1.00 94.88 118 GLU A CA 1
ATOM 917 C C . GLU A 1 118 ? 5.598 8.656 -5.200 1.00 94.88 118 GLU A C 1
ATOM 919 O O . GLU A 1 118 ? 6.317 8.287 -6.131 1.00 94.88 118 GLU A O 1
ATOM 924 N N . PHE A 1 119 ? 4.525 7.958 -4.821 1.00 96.19 119 PHE A N 1
ATOM 925 C CA . PHE A 1 119 ? 4.104 6.725 -5.487 1.00 96.19 119 PHE A CA 1
ATOM 926 C C . PHE A 1 119 ? 3.671 6.998 -6.936 1.00 96.19 119 PHE A C 1
ATOM 928 O O . PHE A 1 119 ? 4.137 6.322 -7.853 1.00 96.19 119 PHE A O 1
ATOM 935 N N . ASN A 1 120 ? 2.887 8.052 -7.174 1.00 96.75 120 ASN A N 1
ATOM 936 C CA . ASN A 1 120 ? 2.511 8.489 -8.523 1.00 96.75 120 ASN A CA 1
ATOM 937 C C . ASN A 1 120 ? 3.739 8.892 -9.357 1.00 96.75 120 ASN A C 1
ATOM 939 O O . ASN A 1 120 ? 3.880 8.479 -10.509 1.00 96.75 120 ASN A O 1
ATOM 943 N N . SER A 1 121 ? 4.703 9.591 -8.751 1.00 96.50 121 SER A N 1
ATOM 944 C CA . SER A 1 121 ? 5.978 9.931 -9.402 1.00 96.50 121 SER A CA 1
ATOM 945 C C . SER A 1 121 ? 6.807 8.691 -9.778 1.00 96.50 121 SER A C 1
ATOM 947 O O . SER A 1 121 ? 7.492 8.672 -10.811 1.00 96.50 121 SER A O 1
ATOM 949 N N . ALA A 1 122 ? 6.752 7.635 -8.960 1.00 96.56 122 ALA A N 1
ATOM 950 C CA . ALA A 1 122 ? 7.386 6.355 -9.258 1.00 96.56 122 ALA A CA 1
ATOM 951 C C . ALA A 1 1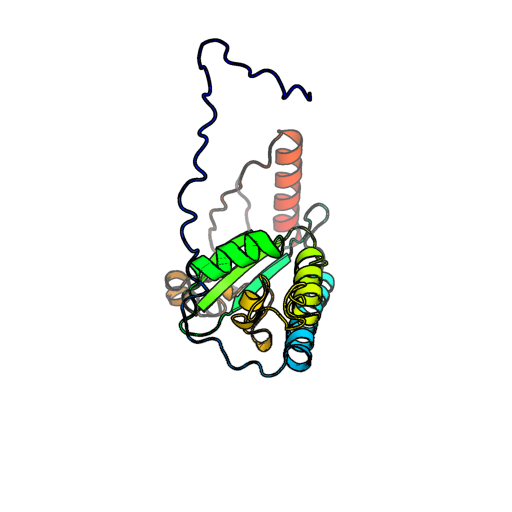22 ? 6.712 5.656 -10.450 1.00 96.56 122 ALA A C 1
ATOM 953 O O . ALA A 1 122 ? 7.415 5.164 -11.338 1.00 96.56 122 ALA A O 1
ATOM 954 N N . ILE A 1 123 ? 5.375 5.685 -10.531 1.00 97.25 123 ILE A N 1
ATOM 955 C CA . ILE A 1 123 ? 4.622 5.155 -11.678 1.00 97.25 123 ILE A CA 1
ATOM 956 C C . ILE A 1 123 ? 4.957 5.931 -12.963 1.00 97.25 123 ILE A C 1
ATOM 958 O O . ILE A 1 123 ? 5.254 5.322 -13.993 1.00 97.25 123 ILE A O 1
ATOM 962 N N . ASP A 1 124 ? 5.031 7.260 -12.906 1.00 96.38 124 ASP A N 1
ATOM 963 C CA . ASP A 1 124 ? 5.435 8.087 -14.050 1.00 96.38 124 ASP A CA 1
ATOM 964 C C . ASP A 1 124 ? 6.857 7.769 -14.526 1.00 96.38 124 ASP A C 1
ATOM 966 O O . ASP A 1 124 ? 7.157 7.738 -15.726 1.00 96.38 124 ASP A O 1
ATOM 970 N N . THR A 1 125 ? 7.765 7.520 -13.583 1.00 95.19 125 THR A N 1
ATOM 971 C CA . THR A 1 125 ? 9.142 7.120 -13.889 1.00 95.19 125 THR A CA 1
ATOM 972 C C . THR A 1 125 ? 9.182 5.734 -14.524 1.00 95.19 125 THR A C 1
ATOM 974 O O . THR A 1 125 ? 9.912 5.520 -15.494 1.00 95.19 125 THR A O 1
ATOM 977 N N . TYR A 1 126 ? 8.374 4.804 -14.019 1.00 95.50 126 TYR A N 1
ATOM 978 C CA . TYR A 1 126 ? 8.210 3.477 -14.592 1.00 95.50 126 TYR A CA 1
ATOM 979 C C . TYR A 1 126 ? 7.706 3.539 -16.033 1.00 95.50 126 TYR A C 1
ATOM 981 O O . TYR A 1 126 ? 8.314 2.918 -16.906 1.00 95.50 126 TYR A O 1
ATOM 989 N N . LYS A 1 127 ? 6.665 4.335 -16.293 1.00 95.31 127 LYS A N 1
ATOM 990 C CA . LYS A 1 127 ? 6.028 4.526 -17.604 1.00 95.31 127 LYS A CA 1
ATOM 991 C C . LYS A 1 127 ? 6.997 5.015 -18.677 1.00 95.31 127 LYS A C 1
ATOM 993 O O . LYS A 1 127 ? 6.951 4.541 -19.808 1.00 95.31 127 LYS A O 1
ATOM 998 N N . LYS A 1 128 ? 7.925 5.910 -18.317 1.00 93.25 128 LYS A N 1
ATOM 999 C CA . LYS A 1 128 ? 8.983 6.410 -19.223 1.00 93.25 128 LYS A CA 1
ATOM 1000 C C . LYS A 1 128 ? 9.964 5.320 -19.663 1.00 93.25 128 LYS A C 1
ATOM 1002 O O . LYS A 1 128 ? 10.632 5.478 -20.681 1.00 93.25 128 LYS A O 1
ATOM 1007 N N . GLY A 1 129 ? 10.050 4.224 -18.912 1.00 90.69 129 GLY A N 1
ATOM 1008 C CA . GLY A 1 129 ? 10.902 3.093 -19.237 1.00 90.69 129 GLY A CA 1
ATOM 1009 C C . GLY A 1 129 ? 12.401 3.353 -19.022 1.00 90.69 129 GLY A C 1
ATOM 1010 O O . GLY A 1 129 ? 12.816 4.355 -18.429 1.00 90.69 129 GLY A O 1
ATOM 1011 N N . PRO A 1 130 ? 13.250 2.403 -19.440 1.00 90.62 130 PRO A N 1
ATOM 1012 C CA . PRO A 1 130 ? 14.690 2.484 -19.240 1.00 90.62 130 PRO A CA 1
ATOM 1013 C C . PRO A 1 130 ? 15.340 3.608 -20.041 1.00 90.62 130 PRO A C 1
ATOM 1015 O O . PRO A 1 130 ? 15.047 3.833 -21.212 1.00 90.62 130 PRO A O 1
ATOM 1018 N N . ARG A 1 131 ? 16.318 4.272 -19.414 1.00 88.50 131 ARG A N 1
ATOM 1019 C CA . ARG A 1 131 ? 17.158 5.268 -20.091 1.00 88.50 131 ARG A CA 1
ATOM 1020 C C . ARG A 1 131 ? 17.932 4.630 -21.248 1.00 88.50 131 ARG A C 1
ATOM 1022 O O . ARG A 1 131 ? 18.263 3.444 -21.225 1.00 88.50 131 ARG A O 1
ATOM 1029 N N . ILE A 1 132 ? 18.293 5.450 -22.227 1.00 90.25 132 ILE A N 1
ATOM 1030 C CA . ILE A 1 132 ? 19.153 5.038 -23.335 1.00 90.25 132 ILE A CA 1
ATOM 1031 C C . ILE A 1 132 ? 20.616 5.057 -22.881 1.00 90.25 132 ILE A C 1
ATOM 1033 O O . ILE A 1 132 ? 21.071 6.002 -22.233 1.00 90.25 132 ILE A O 1
ATOM 1037 N N . LYS A 1 133 ? 21.368 4.003 -23.209 1.00 89.00 133 LYS A N 1
ATOM 1038 C CA . LYS A 1 133 ? 22.810 3.927 -22.960 1.00 89.00 133 LYS A CA 1
ATOM 1039 C C . LYS A 1 133 ? 23.540 4.877 -23.919 1.00 89.00 133 LYS A C 1
ATOM 1041 O O . LYS A 1 133 ? 23.506 4.630 -25.125 1.00 89.00 133 LYS A O 1
ATOM 1046 N N . PRO A 1 134 ? 24.294 5.878 -23.423 1.00 87.19 134 PRO A N 1
ATOM 1047 C CA . PRO A 1 134 ? 24.946 6.871 -24.284 1.00 87.19 134 PRO A CA 1
ATOM 1048 C C . PRO A 1 134 ? 25.919 6.268 -25.303 1.00 87.19 134 PRO A C 1
ATOM 1050 O O . PRO A 1 134 ? 26.076 6.792 -26.396 1.00 87.19 134 PRO A O 1
ATOM 1053 N N . LYS A 1 135 ? 26.570 5.152 -24.946 1.00 86.75 135 LYS A N 1
ATOM 1054 C CA . LYS A 1 135 ? 27.581 4.501 -25.791 1.00 86.75 135 LYS A CA 1
ATOM 1055 C C . LYS A 1 135 ? 27.002 3.607 -26.886 1.00 86.75 135 LYS A C 1
ATOM 1057 O O . LYS A 1 135 ? 27.672 3.391 -27.884 1.00 86.75 135 LYS A O 1
ATOM 1062 N N . THR A 1 136 ? 25.817 3.034 -26.675 1.00 89.06 136 THR A N 1
ATOM 1063 C CA . THR A 1 136 ? 25.265 2.006 -27.574 1.00 89.06 136 THR A CA 1
ATOM 1064 C C . THR A 1 136 ? 23.966 2.427 -28.248 1.00 89.06 136 THR A C 1
ATOM 1066 O O . THR A 1 136 ? 23.493 1.693 -29.102 1.00 89.06 136 THR A O 1
ATOM 1069 N N . GLY A 1 137 ? 23.323 3.526 -27.832 1.00 88.38 137 GLY A N 1
ATOM 1070 C CA . GLY A 1 137 ? 22.010 3.948 -28.348 1.00 88.38 137 GLY A CA 1
ATOM 1071 C C . GLY A 1 137 ? 20.836 3.035 -27.955 1.00 88.38 137 GLY A C 1
ATOM 1072 O O . GLY A 1 137 ? 19.683 3.393 -28.150 1.00 88.38 137 GLY A O 1
ATOM 1073 N N . MET A 1 138 ? 21.120 1.878 -27.354 1.00 86.50 138 MET A N 1
ATOM 1074 C CA . MET A 1 138 ? 20.132 0.906 -26.875 1.00 86.50 138 MET A CA 1
ATOM 1075 C C . MET A 1 138 ? 19.650 1.223 -25.447 1.00 86.50 138 MET A C 1
ATOM 1077 O O . MET A 1 138 ? 20.448 1.704 -24.632 1.00 86.50 138 MET A O 1
ATOM 1081 N N . PRO A 1 139 ? 18.392 0.907 -25.090 1.00 85.25 139 PRO A N 1
ATOM 1082 C CA . PRO A 1 139 ? 17.896 1.050 -23.722 1.00 85.25 139 PRO A CA 1
ATOM 1083 C C . PRO A 1 139 ? 18.623 0.129 -22.724 1.00 85.25 139 PRO A C 1
ATOM 1085 O O . PRO A 1 139 ? 19.197 -0.908 -23.078 1.00 85.25 139 PRO A O 1
ATOM 1088 N N . TYR A 1 140 ? 18.618 0.501 -21.440 1.00 85.50 140 TYR A N 1
ATOM 1089 C CA . TYR A 1 140 ? 18.928 -0.447 -20.362 1.00 85.50 140 TYR A CA 1
ATOM 1090 C C . TYR A 1 140 ? 17.892 -1.582 -20.315 1.00 85.50 140 TYR A C 1
ATOM 1092 O O . TYR A 1 140 ? 16.744 -1.399 -20.697 1.00 85.50 140 TYR A O 1
ATOM 1100 N N . LEU A 1 141 ? 18.309 -2.759 -19.834 1.00 82.81 141 LEU A N 1
ATOM 1101 C CA . LEU A 1 141 ? 17.439 -3.941 -19.734 1.00 82.81 141 LEU A CA 1
ATOM 1102 C C . LEU A 1 141 ? 16.355 -3.797 -18.657 1.00 82.81 141 LEU A C 1
ATOM 1104 O O . LEU A 1 141 ? 15.321 -4.449 -18.738 1.00 82.81 141 LEU A O 1
ATOM 1108 N N . SER A 1 142 ? 16.610 -2.979 -17.638 1.00 84.12 142 SER A N 1
ATOM 1109 C CA . SER A 1 142 ? 15.733 -2.815 -16.484 1.00 84.12 142 SER A CA 1
ATOM 1110 C C . SER A 1 142 ? 15.779 -1.392 -15.942 1.00 84.12 142 SER A C 1
ATOM 1112 O O . SER A 1 142 ? 16.693 -0.613 -16.245 1.00 84.12 142 SER A O 1
ATOM 1114 N N . THR A 1 143 ? 14.792 -1.061 -15.116 1.00 87.50 143 THR A N 1
ATOM 1115 C CA . THR A 1 143 ? 14.740 0.185 -14.345 1.00 87.50 143 THR A CA 1
ATOM 1116 C C . THR A 1 143 ? 14.711 -0.097 -12.851 1.00 87.50 143 THR A C 1
ATOM 1118 O O . THR A 1 143 ? 14.396 -1.199 -12.410 1.00 87.50 143 THR A O 1
ATOM 1121 N N . GLN A 1 144 ? 15.013 0.923 -12.046 1.00 89.62 144 GLN A N 1
ATOM 1122 C CA . GLN A 1 144 ? 14.824 0.842 -10.595 1.00 89.62 144 GLN A CA 1
ATOM 1123 C C . GLN A 1 144 ? 13.346 0.755 -10.196 1.00 89.62 144 GLN A C 1
ATOM 1125 O O . GLN A 1 144 ? 13.079 0.424 -9.050 1.00 89.62 144 GLN A O 1
ATOM 1130 N N . MET A 1 145 ? 12.417 1.015 -11.124 1.00 94.44 145 MET A N 1
ATOM 1131 C CA . MET A 1 145 ? 10.972 0.931 -10.909 1.00 94.44 145 MET A CA 1
ATOM 1132 C C . MET A 1 145 ? 10.370 -0.414 -11.331 1.00 94.44 145 MET A C 1
ATOM 1134 O O . MET A 1 145 ? 9.165 -0.598 -11.217 1.00 94.44 145 MET A O 1
ATOM 1138 N N . ASP A 1 146 ? 11.174 -1.368 -11.814 1.00 92.50 146 ASP A N 1
ATOM 1139 C CA . ASP A 1 146 ? 10.658 -2.667 -12.282 1.00 92.50 146 ASP A CA 1
ATOM 1140 C C . ASP A 1 146 ? 10.015 -3.483 -11.149 1.00 92.50 146 ASP A C 1
ATOM 1142 O O . ASP A 1 146 ? 9.251 -4.403 -11.418 1.00 92.50 146 ASP A O 1
ATOM 1146 N N . PHE A 1 147 ? 10.269 -3.121 -9.884 1.00 93.62 147 PHE A N 1
ATOM 1147 C CA . PHE A 1 147 ? 9.587 -3.717 -8.735 1.00 93.62 147 PHE A CA 1
ATOM 1148 C C . PHE A 1 147 ? 8.065 -3.501 -8.760 1.00 93.62 147 PHE A C 1
ATOM 1150 O O . PHE A 1 147 ? 7.341 -4.309 -8.187 1.00 93.62 147 PHE A O 1
ATOM 1157 N N . LEU A 1 148 ? 7.573 -2.444 -9.422 1.00 95.88 148 LEU A N 1
ATOM 1158 C CA . LEU A 1 148 ? 6.136 -2.165 -9.516 1.00 95.88 148 LEU A CA 1
ATOM 1159 C C . LEU A 1 148 ? 5.379 -3.290 -10.226 1.00 95.88 148 LEU A C 1
ATOM 1161 O O . LEU A 1 148 ? 4.205 -3.499 -9.957 1.00 95.88 148 LEU A O 1
ATOM 1165 N N . GLU A 1 149 ? 6.046 -4.058 -11.087 1.00 95.06 149 GLU A N 1
ATOM 1166 C CA . GLU A 1 149 ? 5.434 -5.184 -11.802 1.00 95.06 149 GLU A CA 1
ATOM 1167 C C . GLU A 1 149 ? 5.117 -6.380 -10.911 1.00 95.06 149 GLU A C 1
ATOM 1169 O O . GLU A 1 149 ? 4.365 -7.268 -11.307 1.00 95.06 149 GLU A O 1
ATOM 1174 N N . TYR A 1 150 ? 5.650 -6.397 -9.694 1.00 95.44 150 TYR A N 1
ATOM 1175 C CA . TYR A 1 150 ? 5.285 -7.388 -8.694 1.00 95.44 150 TYR A CA 1
ATOM 1176 C C . TYR A 1 150 ? 4.042 -6.986 -7.899 1.00 95.44 150 TYR A C 1
ATOM 1178 O O . TYR A 1 150 ? 3.577 -7.801 -7.119 1.00 95.44 150 TYR A O 1
ATOM 1186 N N . ILE A 1 151 ? 3.494 -5.782 -8.079 1.00 96.50 151 ILE A N 1
ATOM 1187 C CA . ILE A 1 151 ? 2.243 -5.358 -7.437 1.00 96.50 151 ILE A CA 1
ATOM 1188 C C . ILE A 1 151 ? 1.048 -5.910 -8.225 1.00 96.50 151 ILE A C 1
ATOM 1190 O O . ILE A 1 151 ? 1.075 -5.910 -9.453 1.00 96.50 151 ILE A O 1
ATOM 1194 N N . GLU A 1 152 ? -0.005 -6.325 -7.519 1.00 97.12 152 GLU A N 1
ATOM 1195 C CA . GLU A 1 152 ? -1.312 -6.690 -8.084 1.00 97.12 152 GLU A CA 1
ATOM 1196 C C . GLU A 1 152 ? -2.303 -5.509 -7.943 1.00 97.12 152 GLU A C 1
ATOM 1198 O O . GLU A 1 152 ? -3.010 -5.406 -6.928 1.00 97.12 152 GLU A O 1
ATOM 1203 N N . PRO A 1 153 ? -2.341 -4.560 -8.904 1.00 97.06 153 PRO A N 1
ATOM 1204 C CA . PRO A 1 153 ? -3.093 -3.305 -8.780 1.00 97.06 153 PRO A CA 1
ATOM 1205 C C . PRO A 1 153 ? -4.604 -3.495 -8.610 1.00 97.06 153 PRO A C 1
ATOM 1207 O O . PRO A 1 153 ? -5.276 -2.693 -7.961 1.00 97.06 153 PRO A O 1
ATOM 1210 N N . GLU A 1 154 ? -5.170 -4.548 -9.186 1.00 96.31 154 GLU A N 1
ATOM 1211 C CA . GLU A 1 154 ? -6.589 -4.881 -9.098 1.00 96.31 154 GLU A CA 1
ATOM 1212 C C . GLU A 1 154 ? -7.010 -5.349 -7.700 1.00 96.31 154 GLU A C 1
ATOM 1214 O O . GLU A 1 154 ? -8.180 -5.220 -7.339 1.00 96.31 154 GLU A O 1
ATOM 1219 N N . ARG A 1 155 ? -6.059 -5.833 -6.892 1.00 95.81 155 ARG A N 1
ATOM 1220 C CA . ARG A 1 155 ? -6.300 -6.278 -5.513 1.00 95.81 155 ARG A CA 1
ATOM 1221 C C . ARG A 1 155 ? -5.950 -5.213 -4.467 1.00 95.81 155 ARG A C 1
ATOM 1223 O O . ARG A 1 155 ? -6.237 -5.420 -3.289 1.00 95.81 155 ARG A O 1
ATOM 1230 N N . MET A 1 156 ? -5.349 -4.088 -4.864 1.00 97.00 156 MET A N 1
ATOM 1231 C CA . MET A 1 156 ? -5.071 -2.971 -3.954 1.00 97.00 156 MET A CA 1
ATOM 1232 C C . MET A 1 156 ? -6.372 -2.398 -3.384 1.00 97.00 156 MET A C 1
ATOM 1234 O O . MET A 1 156 ? -7.315 -2.096 -4.121 1.00 97.00 156 MET A O 1
ATOM 1238 N N . CYS A 1 157 ? -6.416 -2.220 -2.066 1.00 95.00 157 CYS A N 1
ATOM 1239 C CA . CYS A 1 157 ? -7.584 -1.699 -1.362 1.00 95.00 157 CYS A CA 1
ATOM 1240 C C . CYS A 1 157 ? -7.181 -0.982 -0.071 1.00 95.00 157 CYS A C 1
ATOM 1242 O O . CYS A 1 157 ? -6.120 -1.251 0.496 1.00 95.00 157 CYS A O 1
ATOM 1244 N N . LEU A 1 158 ? -8.025 -0.064 0.411 1.00 92.88 158 LEU A N 1
ATOM 1245 C CA . LEU A 1 158 ? -7.831 0.520 1.737 1.00 92.88 158 LEU A CA 1
ATOM 1246 C C . LEU A 1 158 ? -7.872 -0.574 2.801 1.00 92.88 158 LEU A C 1
ATOM 1248 O O . LEU A 1 158 ? -8.652 -1.515 2.687 1.00 92.88 158 LEU A O 1
ATOM 1252 N N . TRP A 1 159 ? -7.069 -0.424 3.853 1.00 89.25 159 TRP A N 1
ATOM 1253 C CA . TRP A 1 159 ? -7.009 -1.396 4.938 1.00 89.25 159 TRP A CA 1
ATOM 1254 C C . TRP A 1 159 ? -8.298 -1.323 5.762 1.00 89.25 159 TRP A C 1
ATOM 1256 O O . TRP A 1 159 ? -8.581 -0.320 6.435 1.00 89.25 159 TRP A O 1
ATOM 1266 N N . LYS A 1 160 ? -9.127 -2.360 5.637 1.00 84.12 160 LYS A N 1
ATOM 1267 C CA . LYS A 1 160 ? -10.487 -2.409 6.176 1.00 84.12 160 LYS A CA 1
ATOM 1268 C C . LYS A 1 160 ? -10.495 -2.915 7.611 1.00 84.12 160 LYS A C 1
ATOM 1270 O O . LYS A 1 160 ? -9.473 -3.311 8.165 1.00 84.12 160 LYS A O 1
ATOM 1275 N N . LYS A 1 161 ? -11.672 -2.885 8.237 1.00 80.69 161 LYS A N 1
ATOM 1276 C CA . LYS A 1 161 ? -11.857 -3.413 9.594 1.00 80.69 161 LYS A CA 1
ATOM 1277 C C . LYS A 1 161 ? -11.650 -4.928 9.636 1.00 80.69 161 LYS A C 1
ATOM 1279 O O . LYS A 1 161 ? -11.079 -5.425 10.595 1.00 80.69 161 LYS A O 1
ATOM 1284 N N . GLU A 1 162 ? -12.067 -5.638 8.590 1.00 82.25 162 GLU A N 1
ATOM 1285 C CA . GLU A 1 162 ? -11.925 -7.091 8.468 1.00 82.25 162 GLU A CA 1
ATOM 1286 C C . GLU A 1 162 ? -10.449 -7.493 8.406 1.00 82.25 162 GLU A C 1
ATOM 1288 O O . GLU A 1 162 ? -10.043 -8.453 9.052 1.00 82.25 162 GLU A O 1
ATOM 1293 N N . ASP A 1 163 ? -9.628 -6.688 7.729 1.00 81.38 163 ASP A N 1
ATOM 1294 C CA . ASP A 1 163 ? -8.185 -6.916 7.597 1.00 81.38 163 ASP A CA 1
ATOM 1295 C C . ASP A 1 163 ? -7.418 -6.737 8.921 1.00 81.38 163 ASP A C 1
ATOM 1297 O O . ASP A 1 163 ? -6.234 -7.054 8.998 1.00 81.38 163 ASP A O 1
ATOM 1301 N N . ARG A 1 164 ? -8.068 -6.199 9.961 1.00 80.44 164 ARG A N 1
ATOM 1302 C CA . ARG A 1 164 ? -7.500 -6.025 11.309 1.00 80.44 164 ARG A CA 1
ATOM 1303 C C . ARG A 1 164 ? -7.828 -7.202 12.228 1.00 80.44 164 ARG A C 1
ATOM 1305 O O . ARG A 1 164 ? -7.346 -7.250 13.359 1.00 80.44 164 ARG A O 1
ATOM 1312 N N . ILE A 1 165 ? -8.661 -8.139 11.774 1.00 81.25 165 ILE A N 1
ATOM 1313 C CA . ILE A 1 165 ? -9.065 -9.307 12.552 1.00 81.25 165 ILE A CA 1
ATOM 1314 C C . ILE A 1 165 ? -8.057 -10.429 12.294 1.00 81.25 165 ILE A C 1
ATOM 1316 O O . ILE A 1 165 ? -8.152 -11.169 11.318 1.00 81.25 165 ILE A O 1
ATOM 1320 N N . GLY A 1 166 ? -7.088 -10.579 13.200 1.00 78.81 166 GLY A N 1
ATOM 1321 C CA . GLY A 1 166 ? -6.137 -11.693 13.149 1.00 78.81 166 GLY A CA 1
ATOM 1322 C C . GLY A 1 166 ? -6.824 -13.061 13.268 1.00 78.81 166 GLY A C 1
ATOM 1323 O O . GLY A 1 166 ? -7.912 -13.174 13.834 1.00 78.81 166 GLY A O 1
ATOM 1324 N N . SER A 1 167 ? -6.167 -14.122 12.790 1.00 79.19 167 SER A N 1
ATOM 1325 C CA . SER A 1 167 ? -6.723 -15.488 12.704 1.00 79.19 167 SER A CA 1
ATOM 1326 C C . SER A 1 167 ? -7.342 -15.997 14.010 1.00 79.19 167 SER A C 1
ATOM 1328 O O . SER A 1 167 ? -8.477 -16.470 14.019 1.00 79.19 167 SER A O 1
ATOM 1330 N N . ARG A 1 168 ? -6.643 -15.818 15.136 1.00 82.25 168 ARG A N 1
ATOM 1331 C CA . ARG A 1 168 ? -7.138 -16.216 16.462 1.00 82.25 168 ARG A CA 1
ATOM 1332 C C . ARG A 1 168 ? -8.407 -15.464 16.863 1.00 82.25 168 ARG A C 1
ATOM 1334 O O . ARG A 1 168 ? -9.312 -16.046 17.450 1.00 82.25 168 ARG A O 1
ATOM 1341 N N . LEU A 1 169 ? -8.477 -14.168 16.564 1.00 82.56 169 LEU A N 1
ATOM 1342 C CA . LEU A 1 169 ? -9.665 -13.375 16.859 1.00 82.56 169 LEU A CA 1
ATOM 1343 C C . LEU A 1 169 ? -10.810 -13.770 15.917 1.00 82.56 169 LEU A C 1
ATOM 1345 O O . LEU A 1 169 ? -11.937 -13.944 16.372 1.00 82.56 169 LEU A O 1
ATOM 1349 N N . MET A 1 170 ? -10.517 -14.009 14.636 1.00 86.00 170 MET A N 1
ATOM 1350 C CA . MET A 1 170 ? -11.477 -14.471 13.629 1.00 86.00 170 MET A CA 1
ATOM 1351 C C . MET A 1 170 ? -12.175 -15.779 14.037 1.00 86.00 170 MET A C 1
ATOM 1353 O O . MET A 1 170 ? -13.384 -15.919 13.832 1.00 86.00 170 MET A O 1
ATOM 1357 N N . GLU A 1 171 ? -11.463 -16.718 14.665 1.00 88.44 171 GLU A N 1
ATOM 1358 C CA . GLU A 1 171 ? -12.039 -17.958 15.210 1.00 88.44 171 GLU A CA 1
ATOM 1359 C C . GLU A 1 171 ? -13.089 -17.713 16.302 1.00 88.44 171 GLU A C 1
ATOM 1361 O O . GLU A 1 171 ? -14.033 -18.500 16.425 1.00 88.44 171 GLU A O 1
ATOM 1366 N N . LEU A 1 172 ? -12.980 -16.603 17.033 1.00 86.38 172 LEU A N 1
ATOM 1367 C CA . LEU A 1 172 ? -13.915 -16.209 18.085 1.00 86.38 172 LEU A CA 1
ATOM 1368 C C . LEU A 1 172 ? -15.073 -15.373 17.525 1.00 86.38 172 LEU A C 1
ATOM 1370 O O . LEU A 1 172 ? -16.236 -15.701 17.750 1.00 86.38 172 LEU A O 1
ATOM 1374 N N . ILE A 1 173 ? -14.770 -14.325 16.752 1.00 87.56 173 ILE A N 1
ATOM 1375 C CA . ILE A 1 173 ? -15.754 -13.303 16.350 1.00 87.56 173 ILE A CA 1
ATOM 1376 C C . ILE A 1 173 ? -16.275 -13.455 14.913 1.00 87.56 173 ILE A C 1
ATOM 1378 O O . ILE A 1 173 ? -17.224 -12.784 14.514 1.00 87.56 173 ILE A O 1
ATOM 1382 N N . GLY A 1 174 ? -15.705 -14.370 14.129 1.00 88.12 174 GLY A N 1
ATOM 1383 C CA . GLY A 1 174 ? -16.010 -14.534 12.704 1.00 88.12 174 GLY A CA 1
ATOM 1384 C C . GLY A 1 174 ? -15.266 -13.534 11.803 1.00 88.12 174 GLY A C 1
ATOM 1385 O O . GLY A 1 174 ? -14.687 -12.568 12.297 1.00 88.12 174 GLY A O 1
ATOM 1386 N N . PRO A 1 175 ? -15.291 -13.743 10.474 1.00 81.94 175 PRO A N 1
ATOM 1387 C CA . PRO A 1 175 ? -14.470 -12.998 9.506 1.00 81.94 175 PRO A CA 1
ATOM 1388 C C . PRO A 1 175 ? -14.790 -11.499 9.421 1.00 81.94 175 PRO A C 1
ATOM 1390 O O . PRO A 1 175 ? -13.946 -10.706 9.028 1.00 81.94 175 PRO A O 1
ATOM 1393 N N . SER A 1 176 ? -16.000 -11.099 9.805 1.00 84.06 176 SER A N 1
ATOM 1394 C CA . SER A 1 176 ? -16.455 -9.704 9.801 1.00 84.06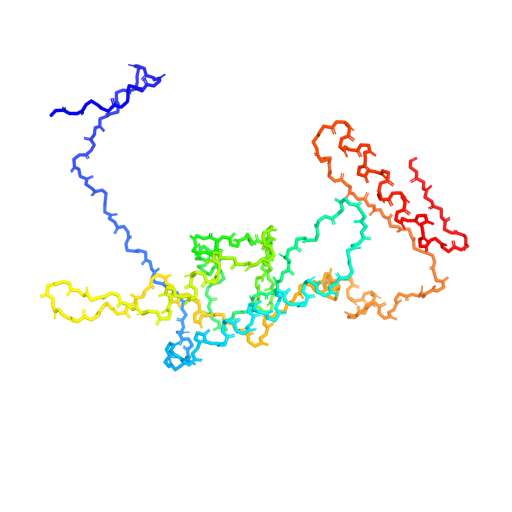 176 SER A CA 1
ATOM 1395 C C . SER A 1 176 ? -16.888 -9.213 11.184 1.00 84.06 176 SER A C 1
ATOM 1397 O O . SER A 1 176 ? -17.595 -8.212 11.297 1.00 84.06 176 SER A O 1
ATOM 1399 N N . GLY A 1 177 ? -16.529 -9.948 12.243 1.00 84.94 177 GLY A N 1
ATOM 1400 C CA . GLY A 1 177 ? -17.077 -9.716 13.579 1.00 84.94 177 GLY A CA 1
ATOM 1401 C C . GLY A 1 177 ? -18.554 -10.108 13.710 1.00 84.94 177 GLY A C 1
ATOM 1402 O O . GLY A 1 177 ? -19.214 -9.686 14.650 1.00 84.94 177 GLY A O 1
ATOM 1403 N N . ALA A 1 178 ? -19.097 -10.913 12.789 1.00 86.00 178 ALA A N 1
ATOM 1404 C CA . ALA A 1 178 ? -20.510 -11.306 12.776 1.00 86.00 178 ALA A CA 1
ATOM 1405 C C . ALA A 1 178 ? -20.983 -12.058 14.037 1.00 86.00 178 ALA A C 1
ATOM 1407 O O . ALA A 1 178 ? -22.182 -12.138 14.285 1.00 86.00 178 ALA A O 1
ATOM 1408 N N . ARG A 1 179 ? -20.059 -12.624 14.824 1.00 87.69 179 ARG A N 1
ATOM 1409 C CA . ARG A 1 179 ? -20.354 -13.278 16.109 1.00 87.69 179 ARG A CA 1
ATOM 1410 C C . ARG A 1 179 ? -20.207 -12.342 17.311 1.00 87.69 179 ARG A C 1
ATOM 1412 O O . ARG A 1 179 ? -20.423 -12.782 18.435 1.00 87.69 179 ARG A O 1
ATOM 1419 N N . ILE A 1 180 ? -19.863 -11.069 17.097 1.00 85.50 180 ILE A N 1
ATOM 1420 C CA . ILE A 1 180 ? -19.971 -10.041 18.137 1.00 85.50 180 ILE A CA 1
ATOM 1421 C C . ILE A 1 180 ? -21.463 -9.795 18.371 1.00 85.50 180 ILE A C 1
ATOM 1423 O O . ILE A 1 180 ? -22.172 -9.290 17.499 1.00 85.50 180 ILE A O 1
ATOM 1427 N N . GLY A 1 181 ? -21.948 -10.175 19.549 1.00 83.88 181 GLY A N 1
ATOM 1428 C CA . GLY A 1 181 ? -23.327 -9.961 19.952 1.00 83.88 181 GLY A CA 1
ATOM 1429 C C . GLY A 1 181 ? -23.590 -8.472 20.137 1.00 83.88 181 GLY A C 1
ATOM 1430 O O . GLY A 1 181 ? -23.037 -7.847 21.031 1.00 83.88 181 GLY A O 1
ATOM 1431 N N . MET A 1 182 ? -24.469 -7.890 19.322 1.00 78.69 182 MET A N 1
ATOM 1432 C CA . MET A 1 182 ? -24.808 -6.459 19.415 1.00 78.69 182 MET A CA 1
ATOM 1433 C C . MET A 1 182 ? -25.484 -6.066 20.742 1.00 78.69 182 MET A C 1
ATOM 1435 O O . MET A 1 182 ? -25.553 -4.882 21.062 1.00 78.69 182 MET A O 1
ATOM 1439 N N . ALA A 1 183 ? -26.012 -7.045 21.483 1.00 80.81 183 ALA A N 1
ATOM 1440 C CA . ALA A 1 183 ? -26.617 -6.871 22.804 1.00 80.81 183 ALA A CA 1
ATOM 1441 C C . ALA A 1 183 ? -25.670 -7.258 23.957 1.00 80.81 183 ALA A C 1
ATOM 1443 O O . ALA A 1 183 ? -26.014 -7.070 25.123 1.00 80.81 183 ALA A O 1
ATOM 1444 N N . GLU A 1 184 ? -24.497 -7.808 23.640 1.00 80.62 184 GLU A N 1
ATOM 1445 C CA . GLU A 1 184 ? -23.488 -8.200 24.621 1.00 80.62 184 GLU A CA 1
ATOM 1446 C C . GLU A 1 184 ? -22.656 -6.979 25.027 1.00 80.62 184 GLU A C 1
ATOM 1448 O O . GLU A 1 184 ? -22.405 -6.073 24.230 1.00 80.62 184 GLU A O 1
ATOM 1453 N N . ARG A 1 185 ? -22.204 -6.958 26.283 1.00 76.75 185 ARG A N 1
ATOM 1454 C CA . ARG A 1 185 ? -21.266 -5.940 26.769 1.00 76.75 185 ARG A CA 1
ATOM 1455 C C . ARG A 1 185 ? -19.862 -6.518 26.763 1.00 76.75 185 ARG A C 1
ATOM 1457 O O . ARG A 1 185 ? -19.607 -7.532 27.405 1.00 76.75 185 ARG A O 1
ATOM 1464 N N . TYR A 1 186 ? -18.954 -5.829 26.089 1.00 76.94 186 TYR A N 1
ATOM 1465 C CA . TYR A 1 186 ? -17.544 -6.189 26.035 1.00 76.94 186 TYR A CA 1
ATOM 1466 C C . TYR A 1 186 ? -16.729 -5.200 26.862 1.00 76.94 186 TYR A C 1
ATOM 1468 O O . TYR A 1 186 ? -16.976 -3.996 26.821 1.00 76.94 186 TYR A O 1
ATOM 1476 N N . VAL A 1 187 ? -15.750 -5.711 27.605 1.00 77.19 187 VAL A N 1
ATOM 1477 C CA . VAL A 1 187 ? -14.709 -4.885 28.220 1.00 77.19 187 VAL A CA 1
ATOM 1478 C C . VAL A 1 187 ? -13.525 -4.894 27.265 1.00 77.19 187 VAL A C 1
ATOM 1480 O O . VAL A 1 187 ? -13.022 -5.963 26.923 1.00 77.19 187 VAL A O 1
ATOM 1483 N N . VAL A 1 188 ? -13.121 -3.713 26.803 1.00 72.25 188 VAL A N 1
ATOM 1484 C CA . VAL A 1 188 ? -11.971 -3.537 25.914 1.00 72.25 188 VAL A CA 1
ATOM 1485 C C . VAL A 1 188 ? -10.916 -2.752 26.672 1.00 72.25 188 VAL A C 1
ATOM 1487 O O . VAL A 1 188 ? -11.189 -1.657 27.159 1.00 72.25 188 VAL A O 1
ATOM 1490 N N . GLU A 1 189 ? -9.716 -3.310 26.767 1.00 73.31 189 GLU A N 1
ATOM 1491 C CA . GLU A 1 189 ? -8.542 -2.573 27.221 1.00 73.31 189 GLU A CA 1
ATOM 1492 C C . GLU A 1 189 ? -7.948 -1.835 26.021 1.00 73.31 189 GLU A C 1
ATOM 1494 O O . GLU A 1 189 ? -7.702 -2.430 24.970 1.00 73.31 189 GLU A O 1
ATOM 1499 N N . VAL A 1 190 ? -7.769 -0.522 26.155 1.00 67.75 190 VAL A N 1
ATOM 1500 C CA . VAL A 1 190 ? -7.209 0.327 25.102 1.00 67.75 190 VAL A CA 1
ATOM 1501 C C . VAL A 1 190 ? -5.877 0.871 25.590 1.00 67.75 190 VAL A C 1
ATOM 1503 O O . VAL A 1 190 ? -5.828 1.648 26.541 1.00 67.75 190 VAL A O 1
ATOM 1506 N N . GLU A 1 191 ? -4.799 0.489 24.914 1.00 68.56 191 GLU A N 1
ATOM 1507 C CA . GLU A 1 191 ? -3.482 1.080 25.129 1.00 68.56 191 GLU A CA 1
ATOM 1508 C C . GLU A 1 191 ? -3.297 2.278 24.195 1.00 68.56 191 GLU A C 1
ATOM 1510 O O . GLU A 1 191 ? -3.405 2.163 22.972 1.00 68.56 191 GLU A O 1
ATOM 1515 N N . LEU A 1 192 ? -3.016 3.445 24.776 1.00 66.56 192 LEU A N 1
ATOM 1516 C CA . LEU A 1 192 ? -2.749 4.673 24.033 1.00 66.56 192 LEU A CA 1
ATOM 1517 C C . LEU A 1 192 ? -1.280 5.059 24.183 1.00 66.56 192 LEU A C 1
ATOM 1519 O O . LEU A 1 192 ? -0.758 5.180 25.291 1.00 66.56 192 LEU A O 1
ATOM 1523 N N . TRP A 1 193 ? -0.622 5.306 23.055 1.00 65.94 193 TRP A N 1
ATOM 1524 C CA . TRP A 1 193 ? 0.750 5.803 23.032 1.00 65.94 193 TRP A CA 1
ATOM 1525 C C . TRP A 1 193 ? 0.768 7.310 23.296 1.00 65.94 193 TRP A C 1
ATOM 1527 O O . TRP A 1 193 ? 0.001 8.061 22.693 1.00 65.94 193 TRP A O 1
ATOM 1537 N N . HIS A 1 194 ? 1.649 7.767 24.189 1.00 72.88 194 HIS A N 1
ATOM 1538 C CA . HIS A 1 194 ? 1.723 9.177 24.573 1.00 72.88 194 HIS A CA 1
ATOM 1539 C C . HIS A 1 194 ? 2.154 10.050 23.373 1.00 72.88 194 HIS A C 1
ATOM 1541 O O . HIS A 1 194 ? 3.289 9.911 22.910 1.00 72.88 194 HIS A O 1
ATOM 1547 N N . PRO A 1 195 ? 1.324 10.998 22.885 1.00 68.25 195 PRO A N 1
ATOM 1548 C CA . PRO A 1 195 ? 1.585 11.740 21.643 1.00 68.25 195 PRO A CA 1
ATOM 1549 C C . PRO A 1 195 ? 2.632 12.869 21.790 1.00 68.25 195 PRO A C 1
ATOM 1551 O O . PRO A 1 195 ? 2.649 13.829 21.016 1.00 68.25 195 PRO A O 1
ATOM 1554 N N . GLY A 1 196 ? 3.512 12.790 22.793 1.00 76.81 196 GLY A N 1
ATOM 1555 C CA . GLY A 1 196 ? 4.567 13.778 23.044 1.00 76.81 196 GLY A CA 1
ATOM 1556 C C . GLY A 1 196 ? 4.330 14.651 24.277 1.00 76.81 196 GLY A C 1
ATOM 1557 O O . GLY A 1 196 ? 4.524 14.176 25.381 1.00 76.81 196 GLY A O 1
ATOM 1558 N N . GLY A 1 197 ? 4.015 15.939 24.121 1.00 81.12 197 GLY A N 1
ATOM 1559 C CA . GLY A 1 197 ? 3.861 16.875 25.250 1.00 81.12 197 GLY A CA 1
ATOM 1560 C C . GLY A 1 197 ? 2.520 16.750 25.986 1.00 81.12 197 GLY A C 1
ATOM 1561 O O . GLY A 1 197 ? 1.528 16.319 25.400 1.00 81.12 197 GLY A O 1
ATOM 1562 N N . THR A 1 198 ? 2.475 17.180 27.251 1.00 81.50 198 THR A N 1
ATOM 1563 C CA . THR A 1 198 ? 1.301 17.056 28.139 1.00 81.50 198 THR A CA 1
ATOM 1564 C C . THR A 1 198 ? 0.036 17.701 27.569 1.00 81.50 198 THR A C 1
ATOM 1566 O O . THR A 1 198 ? -1.035 17.112 27.643 1.00 81.50 198 THR A O 1
ATOM 1569 N N . GLU A 1 199 ? 0.139 18.878 26.944 1.00 77.44 199 GLU A N 1
ATOM 1570 C CA . GLU A 1 199 ? -1.022 19.551 26.336 1.00 77.44 199 GLU A CA 1
ATOM 1571 C C . GLU A 1 199 ? -1.627 18.742 25.180 1.00 77.44 199 GLU A C 1
ATOM 1573 O O . GLU A 1 199 ? -2.846 18.595 25.094 1.00 77.44 199 GLU A O 1
ATOM 1578 N N . ARG A 1 200 ? -0.780 18.152 24.322 1.00 71.81 200 ARG A N 1
ATOM 1579 C CA . ARG A 1 200 ? -1.236 17.289 23.221 1.00 71.81 200 ARG A CA 1
ATOM 1580 C C . ARG A 1 200 ? -1.870 16.007 23.740 1.00 71.81 200 ARG A C 1
ATOM 1582 O O . ARG A 1 200 ? -2.887 15.586 23.200 1.00 71.81 200 ARG A O 1
ATOM 1589 N N . ALA A 1 201 ? -1.291 15.408 24.780 1.00 75.56 201 ALA A N 1
ATOM 1590 C CA . ALA A 1 201 ? -1.849 14.216 25.410 1.00 75.56 201 ALA A CA 1
ATOM 1591 C C . ALA A 1 201 ? -3.241 14.492 25.999 1.00 75.56 201 ALA A C 1
ATOM 1593 O O . ALA A 1 201 ? -4.172 13.737 25.737 1.00 75.56 201 ALA A O 1
ATOM 1594 N N . SER A 1 202 ? -3.410 15.610 26.712 1.00 79.50 202 SER A N 1
ATOM 1595 C CA . SER A 1 202 ? -4.704 16.017 27.269 1.00 79.50 202 SER A CA 1
ATOM 1596 C C . SER A 1 202 ? -5.758 16.292 26.193 1.00 79.50 202 SER A C 1
ATOM 1598 O O . SER A 1 202 ? -6.896 15.855 26.344 1.00 79.50 202 SER A O 1
ATOM 1600 N N . SER A 1 203 ? -5.396 16.974 25.097 1.00 77.25 203 SER A N 1
ATOM 1601 C CA . SER A 1 203 ? -6.318 17.191 23.969 1.00 77.25 203 SER A CA 1
ATOM 1602 C C . SER A 1 203 ? -6.746 15.865 23.347 1.00 77.25 203 SER A C 1
ATOM 1604 O O . SER A 1 203 ? -7.936 15.607 23.219 1.00 77.25 203 SER A O 1
ATOM 1606 N N . PHE A 1 204 ? -5.783 14.988 23.051 1.00 74.31 204 PHE A N 1
ATOM 1607 C CA . PHE A 1 204 ? -6.054 13.688 22.442 1.00 74.31 204 PHE A CA 1
ATOM 1608 C C . PHE A 1 204 ? -6.968 12.817 23.316 1.00 74.31 204 PHE A C 1
ATOM 1610 O O . PHE A 1 204 ? -7.911 12.207 22.818 1.00 74.31 204 PHE A O 1
ATOM 1617 N N . LEU A 1 205 ? -6.741 12.792 24.635 1.00 79.50 205 LEU A N 1
ATOM 1618 C CA . LEU A 1 205 ? -7.611 12.075 25.572 1.00 79.50 205 LEU A CA 1
ATOM 1619 C C . LEU A 1 205 ? -9.032 12.648 25.613 1.00 79.50 205 LEU A C 1
ATOM 1621 O O . LEU A 1 205 ? -9.989 11.882 25.725 1.00 79.50 205 LEU A O 1
ATOM 1625 N N . ASN A 1 206 ? -9.186 13.970 25.513 1.00 80.25 206 ASN A N 1
ATOM 1626 C CA . ASN A 1 206 ? -10.504 14.595 25.445 1.00 80.25 206 ASN A CA 1
ATOM 1627 C C . ASN A 1 206 ? -11.230 14.244 24.141 1.00 80.25 206 ASN A C 1
ATOM 1629 O O . ASN A 1 206 ? -12.424 13.965 24.191 1.00 80.25 206 ASN A O 1
ATOM 1633 N N . ASP A 1 207 ? -10.522 14.179 23.012 1.00 74.25 207 ASP A N 1
ATOM 1634 C CA . ASP A 1 207 ? -11.105 13.796 21.720 1.00 74.25 207 ASP A CA 1
ATOM 1635 C C . ASP A 1 207 ? -11.570 12.331 21.731 1.00 74.25 207 ASP A C 1
ATOM 1637 O O . ASP A 1 207 ? -12.686 12.024 21.306 1.00 74.25 207 ASP A O 1
ATOM 1641 N N . VAL A 1 208 ? -10.754 11.424 22.288 1.00 74.81 208 VAL A N 1
ATOM 1642 C CA . VAL A 1 208 ? -11.128 10.011 22.481 1.00 74.81 208 VAL A CA 1
ATOM 1643 C C . VAL A 1 208 ? -12.333 9.894 23.413 1.00 74.81 208 VAL A C 1
ATOM 1645 O O . VAL A 1 208 ? -13.271 9.158 23.111 1.00 74.81 208 VAL A O 1
ATOM 1648 N N . ARG A 1 209 ? -12.346 10.635 24.528 1.00 77.19 209 ARG A N 1
ATOM 1649 C CA . ARG A 1 209 ? -13.484 10.644 25.455 1.00 77.19 209 ARG A CA 1
ATOM 1650 C C . ARG A 1 209 ? -14.750 11.130 24.762 1.00 77.19 209 ARG A C 1
ATOM 1652 O O . ARG A 1 209 ? -15.772 10.459 24.859 1.00 77.19 209 ARG A O 1
ATOM 1659 N N . HIS A 1 210 ? -14.667 12.247 24.044 1.00 74.88 210 HIS A N 1
ATOM 1660 C CA . HIS A 1 210 ? -15.794 12.797 23.306 1.00 74.88 210 HIS A CA 1
ATOM 1661 C C . HIS A 1 210 ? -16.331 11.763 22.316 1.00 74.88 210 HIS A C 1
ATOM 1663 O O . HIS A 1 210 ? -17.530 11.512 22.311 1.00 74.88 210 HIS A O 1
ATOM 1669 N N . LEU A 1 211 ? -15.471 11.102 21.534 1.00 69.62 211 LEU A N 1
ATOM 1670 C CA . LEU A 1 211 ? -15.885 10.060 20.588 1.00 69.62 211 LEU A CA 1
ATOM 1671 C C . LEU A 1 211 ? -16.690 8.945 21.274 1.00 69.62 211 LEU A C 1
ATOM 1673 O O . LEU A 1 211 ? -17.781 8.608 20.820 1.00 69.62 211 LEU A O 1
ATOM 1677 N N . VAL A 1 212 ? -16.189 8.422 22.397 1.00 70.88 212 VAL A N 1
ATOM 1678 C CA . VAL A 1 212 ? -16.881 7.365 23.153 1.00 70.88 212 VAL A CA 1
ATOM 1679 C C . VAL A 1 212 ? -18.195 7.868 23.756 1.00 70.88 212 VAL A C 1
ATOM 1681 O O . VAL A 1 212 ? -19.161 7.118 23.839 1.00 70.88 212 VAL A O 1
ATOM 1684 N N . GLU A 1 213 ? -18.259 9.132 24.173 1.00 74.06 213 GLU A N 1
ATOM 1685 C CA . GLU A 1 213 ? -19.466 9.734 24.744 1.00 74.06 213 GLU A CA 1
ATOM 1686 C C . GLU A 1 213 ? -20.528 10.090 23.694 1.00 74.06 213 GLU A C 1
ATOM 1688 O O . GLU A 1 213 ? -21.716 10.034 24.007 1.00 74.06 213 GLU A O 1
ATOM 1693 N N . THR A 1 214 ? -20.132 10.428 22.460 1.00 69.06 214 THR A N 1
ATOM 1694 C CA . THR A 1 214 ? -21.081 10.838 21.406 1.00 69.06 214 THR A CA 1
ATOM 1695 C C . THR A 1 214 ? -21.833 9.649 20.808 1.00 69.06 214 THR A C 1
ATOM 1697 O O . THR A 1 214 ? -23.013 9.778 20.496 1.00 69.06 214 THR A O 1
ATOM 1700 N N . ASP A 1 215 ? -21.180 8.489 20.696 1.00 62.28 215 ASP A N 1
ATOM 1701 C CA . ASP A 1 215 ? -21.786 7.238 20.205 1.00 62.28 215 ASP A CA 1
ATOM 1702 C C . ASP A 1 215 ? -22.354 6.356 21.333 1.00 62.28 215 ASP A C 1
ATOM 1704 O O . ASP A 1 215 ? -22.732 5.199 21.122 1.00 62.28 215 ASP A O 1
ATOM 1708 N N . ARG A 1 216 ? -22.423 6.906 22.548 1.00 60.03 216 ARG A N 1
ATOM 1709 C CA . ARG A 1 216 ? -22.686 6.145 23.763 1.00 60.03 216 ARG A CA 1
ATOM 1710 C C . ARG A 1 216 ? -24.109 5.594 23.809 1.00 60.03 216 ARG A C 1
ATOM 1712 O O . ARG A 1 216 ? -25.088 6.339 23.736 1.00 60.03 216 ARG A O 1
ATOM 1719 N N . ARG A 1 217 ? -24.236 4.285 24.029 1.00 57.72 217 ARG A N 1
ATOM 1720 C CA . ARG A 1 217 ? -25.524 3.622 24.290 1.00 57.72 217 ARG A CA 1
ATOM 1721 C C . ARG A 1 217 ? -25.810 3.513 25.786 1.00 57.72 217 ARG A C 1
ATOM 1723 O O . ARG A 1 217 ? -24.918 3.560 26.637 1.00 57.72 217 ARG A O 1
ATOM 1730 N N . GLU A 1 218 ? -27.087 3.351 26.125 1.00 50.06 218 GLU A N 1
ATOM 1731 C CA . GLU A 1 218 ? -27.536 3.224 27.512 1.00 50.06 218 GLU A CA 1
ATOM 1732 C C . GLU A 1 218 ? -26.850 2.032 28.218 1.00 50.06 218 GLU A C 1
ATOM 1734 O O . GLU A 1 218 ? -26.980 0.870 27.826 1.00 50.06 218 GLU A O 1
ATOM 1739 N N . GLY A 1 219 ? -26.084 2.323 29.276 1.00 56.56 219 GLY A N 1
ATOM 1740 C CA . GLY A 1 219 ? -25.362 1.326 30.075 1.00 56.56 219 GLY A CA 1
ATOM 1741 C C . GLY A 1 219 ? -23.869 1.155 29.765 1.00 56.56 219 GLY A C 1
ATOM 1742 O O . GLY A 1 219 ? -23.211 0.386 30.466 1.00 56.56 219 GLY A O 1
ATOM 1743 N N . GLU A 1 220 ? -23.311 1.877 28.793 1.00 58.69 220 GLU A N 1
ATOM 1744 C CA . GLU A 1 220 ? -21.857 1.952 28.585 1.00 58.69 220 GLU A CA 1
ATOM 1745 C C . GLU A 1 220 ? -21.202 2.842 29.655 1.00 58.69 220 GLU A C 1
ATOM 1747 O O . GLU A 1 220 ? -21.768 3.866 30.056 1.00 58.69 220 GLU A O 1
ATOM 1752 N N . ARG A 1 221 ? -20.021 2.454 30.157 1.00 53.97 221 ARG A N 1
ATOM 1753 C CA . ARG A 1 221 ? -19.244 3.208 31.158 1.00 53.97 221 ARG A CA 1
ATOM 1754 C C . ARG A 1 221 ? -17.795 3.335 30.697 1.00 53.97 221 ARG A C 1
ATOM 1756 O O . ARG A 1 221 ? -17.173 2.326 30.390 1.00 53.97 221 ARG A O 1
ATOM 1763 N N . VAL A 1 222 ? -17.265 4.556 30.717 1.00 52.50 222 VAL A N 1
ATOM 1764 C CA . VAL A 1 222 ? -15.831 4.826 30.554 1.00 52.50 222 VAL A CA 1
ATOM 1765 C C . VAL A 1 222 ? -15.239 4.961 31.948 1.00 52.50 222 VAL A C 1
ATOM 1767 O O . VAL A 1 222 ? -15.645 5.841 32.706 1.00 52.50 222 VAL A O 1
ATOM 1770 N N . LEU A 1 223 ? -14.336 4.054 32.305 1.00 48.19 223 LEU A N 1
ATOM 1771 C CA . LEU A 1 223 ? -13.541 4.147 33.525 1.00 48.19 223 LEU A CA 1
ATOM 1772 C C . LEU A 1 223 ? -12.145 4.609 33.103 1.00 48.19 223 LEU A C 1
ATOM 1774 O O . LEU A 1 223 ? -11.554 3.999 32.214 1.00 48.19 223 LEU A O 1
ATOM 1778 N N . VAL A 1 224 ? -11.681 5.717 33.683 1.00 48.31 224 VAL A N 1
ATOM 1779 C CA . VAL A 1 224 ? -10.342 6.292 33.471 1.00 48.31 224 VAL A CA 1
ATOM 1780 C C . VAL A 1 224 ? -9.534 6.094 34.739 1.00 48.31 224 VAL A C 1
ATOM 1782 O O . VAL A 1 224 ? -10.117 6.347 35.819 1.00 48.31 224 VAL A O 1
#